Protein AF-0000000085050765 (afdb_homodimer)

Foldseek 3Di:
DVVVVVVVVVVCCVVCVPCPPVVVVVLVVLLVVLVVVVLVVLCVVVVVPVVVSVVVVVVVVVCQVVDDPVVCVVVVVVVVVSSVVSSVVSVVVVVVVPPDPPVVD/DVVVVVVVVVVCCVVCVPCPPVNVVVLVVLLVVLVVVVLVVLCVVVVVPVVVSVVVVVVVVVPQVVDDPVVCVVVVVVVVVSSVVSSVVSVVVVVVVVPDPPVVD

Secondary structure (DSSP, 8-state):
-HHHHHHHHHHHHHHS-SS-HHHHHHHHHHHHHHHHHHHHHHHHHTTT-HHHHHHHHHHHHHHHHHS-HHHHHHHHHHHHHHHHHHHHHHHHHHHGGGGGGGGG-/-HHHHHHHHHHHHHHS-SS-HHHHHHHHHHHHHHHHHHHHHHHHHTTT-HHHHHHHHHHHHHHHHHS-HHHHHHHHHHHHHHHHHHHHHHHHHHHHHHGGGGGG-

Solvent-accessible surface area (backbone atoms only — not comparable to full-atom values): 11310 Å² total; per-residue (Å²): 121,65,68,61,53,51,48,48,53,49,40,49,47,52,77,50,43,80,61,36,71,66,49,53,51,51,49,51,49,36,49,23,32,25,51,34,48,53,55,51,48,55,35,54,78,49,71,66,38,60,62,61,43,39,45,50,48,16,51,50,33,46,51,56,65,71,45,53,69,78,71,42,46,65,56,49,53,52,53,49,51,53,48,51,52,42,30,49,52,46,44,54,61,56,53,62,67,70,50,64,67,63,72,75,104,120,66,67,63,51,52,47,49,52,48,40,50,48,52,74,48,46,82,62,37,71,67,49,50,52,51,49,51,49,36,50,22,32,24,50,32,48,56,55,51,49,54,36,54,77,48,71,66,37,60,62,61,42,40,47,50,48,16,51,49,33,46,51,56,63,72,46,55,70,76,70,41,46,66,55,50,50,52,53,48,50,54,48,51,51,43,28,50,53,46,45,54,60,56,53,61,66,70,52,64,68,65,72,77,102

Radius of gyration: 22.07 Å; Cα contacts (8 Å, |Δi|>4): 98; chains: 2; bounding box: 78×61×47 Å

pLDDT: mean 81.74, std 18.53, range [35.97, 97.56]

Sequence (210 aa):
MRRHLCNALAATRQYLPGWSWSGLFHQLETAAIAFAVSIGLTLVVFGFQVDSWMHEWANFLRHYVGAAPVARAPVNLFLFAVYLTLFAVVWLSRRSKRKPDASLAMRRHLCNALAATRQYLPGWSWSGLFHQLETAAIAFAVSIGLTLVVFGFQVDSWMHEWANFLRHYVGAAPVARAPVNLFLFAVYLTLFAVVWLSRRSKRKPDASLA

Organism: Asticcacaulis excentricus (strain ATCC 15261 / DSM 4724 / KCTC 12464 / NCIMB 9791 / VKM B-1370 / CB 48) (NCBI:txid573065)

Structure (mmCIF, N/CA/C/O backbone):
data_AF-0000000085050765-model_v1
#
loop_
_entity.id
_entity.type
_entity.pdbx_description
1 polymer 'Purine-cytosine permease-like transporter'
#
loop_
_atom_site.group_PDB
_atom_site.id
_atom_site.type_symbol
_atom_site.label_atom_id
_atom_site.label_alt_id
_atom_site.label_comp_id
_atom_site.label_asym_id
_atom_site.label_entity_id
_atom_site.label_seq_id
_atom_site.pdbx_PDB_ins_code
_atom_site.Cartn_x
_atom_site.Cartn_y
_atom_site.Cartn_z
_atom_site.occupancy
_atom_site.B_iso_or_equiv
_atom_site.auth_seq_id
_atom_site.auth_comp_id
_atom_site.auth_asym_id
_atom_site.auth_atom_id
_atom_site.pdbx_PDB_model_num
ATOM 1 N N . MET A 1 1 ? -40.875 7.09 15.141 1 46.19 1 MET A N 1
ATOM 2 C CA . MET A 1 1 ? -39.719 6.246 14.844 1 46.19 1 MET A CA 1
ATOM 3 C C . MET A 1 1 ? -38.531 7.086 14.367 1 46.19 1 MET A C 1
ATOM 5 O O . MET A 1 1 ? -37.375 6.711 14.562 1 46.19 1 MET A O 1
ATOM 9 N N . ARG A 1 2 ? -38.75 8.297 14.023 1 60.12 2 ARG A N 1
ATOM 10 C CA . ARG A 1 2 ? -37.75 9.18 13.477 1 60.12 2 ARG A CA 1
ATOM 11 C C . ARG A 1 2 ? -36.906 9.812 14.586 1 60.12 2 ARG A C 1
ATOM 13 O O . ARG A 1 2 ? -35.688 9.977 14.445 1 60.12 2 ARG A O 1
ATOM 20 N N . ARG A 1 3 ? -37.5 10.07 15.734 1 65.56 3 ARG A N 1
ATOM 21 C CA . ARG A 1 3 ? -36.781 10.766 16.797 1 65.56 3 ARG A CA 1
ATOM 22 C C . ARG A 1 3 ? -35.7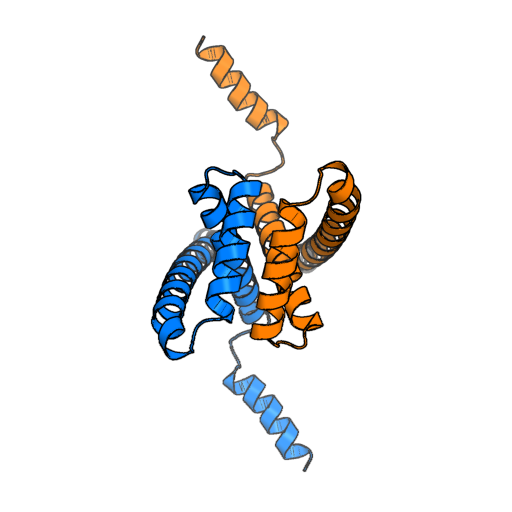19 9.859 17.422 1 65.56 3 ARG A C 1
ATOM 24 O O . ARG A 1 3 ? -34.625 10.32 17.766 1 65.56 3 ARG A O 1
ATOM 31 N N . HIS A 1 4 ? -35.938 8.617 17.5 1 61.94 4 HIS A N 1
ATOM 32 C CA . HIS A 1 4 ? -35 7.691 18.094 1 61.94 4 HIS A CA 1
ATOM 33 C C . HIS A 1 4 ? -33.781 7.484 17.172 1 61.94 4 HIS A C 1
ATOM 35 O O . HIS A 1 4 ? -32.656 7.359 17.641 1 61.94 4 HIS A O 1
ATOM 41 N N . LEU A 1 5 ? -34.031 7.621 15.906 1 58.5 5 LEU A N 1
ATOM 42 C CA . LEU A 1 5 ? -32.938 7.453 14.961 1 58.5 5 LEU A CA 1
ATOM 43 C C . LEU A 1 5 ? -32.031 8.672 14.969 1 58.5 5 LEU A C 1
ATOM 45 O O . LEU A 1 5 ? -30.812 8.539 14.906 1 58.5 5 LEU A O 1
ATOM 49 N N . CYS A 1 6 ? -32.625 9.836 15.141 1 59.34 6 CYS A N 1
ATOM 50 C CA . CYS A 1 6 ? -31.844 11.055 15.234 1 59.34 6 CYS A CA 1
ATOM 51 C C . CYS A 1 6 ? -31 11.055 16.5 1 59.34 6 CYS A C 1
ATOM 53 O O . CYS A 1 6 ? -29.828 11.469 16.469 1 59.34 6 CYS A O 1
ATOM 55 N N . ASN A 1 7 ? -31.5 10.523 17.578 1 56.91 7 ASN A N 1
ATOM 56 C CA . ASN A 1 7 ? -30.766 10.461 18.828 1 56.91 7 ASN A CA 1
ATOM 57 C C . ASN A 1 7 ? -29.609 9.453 18.75 1 56.91 7 ASN A C 1
ATOM 59 O O . ASN A 1 7 ? -28.531 9.695 19.281 1 56.91 7 ASN A O 1
ATOM 63 N N . ALA A 1 8 ? -29.906 8.398 18.047 1 55.75 8 ALA A N 1
ATOM 64 C CA . ALA A 1 8 ? -28.859 7.395 17.875 1 55.75 8 ALA A CA 1
ATOM 65 C C . ALA A 1 8 ? -27.703 7.926 17.016 1 55.75 8 ALA A C 1
ATOM 67 O O . ALA A 1 8 ? -26.531 7.688 17.312 1 55.75 8 ALA A O 1
ATOM 68 N N . LEU A 1 9 ? -28.125 8.664 15.984 1 53 9 LEU A N 1
ATOM 69 C CA . LEU A 1 9 ? -27.109 9.312 15.172 1 53 9 LEU A CA 1
ATOM 70 C C . LEU A 1 9 ? -26.391 10.406 15.961 1 53 9 LEU A C 1
ATOM 72 O O . LEU A 1 9 ? -25.172 10.562 15.859 1 53 9 LEU A O 1
ATOM 76 N N . ALA A 1 10 ? -27.172 11.078 16.703 1 54.94 10 ALA A N 1
ATOM 77 C CA . ALA A 1 10 ? -26.594 12.102 17.578 1 54.94 10 ALA A CA 1
ATOM 78 C C . ALA A 1 10 ? -25.734 11.477 18.656 1 54.94 10 ALA A C 1
ATOM 80 O O . ALA A 1 10 ? -24.656 12 19 1 54.94 10 ALA A O 1
ATOM 81 N N . ALA A 1 11 ? -26.203 10.359 19.203 1 53.81 11 ALA A N 1
ATOM 82 C CA . ALA A 1 11 ? -25.453 9.625 20.203 1 53.81 11 ALA A CA 1
ATOM 83 C C . ALA A 1 11 ? -24.172 9.031 19.625 1 53.81 11 ALA A C 1
ATOM 85 O O . ALA A 1 11 ? -23.141 8.977 20.297 1 53.81 11 ALA A O 1
ATOM 86 N N . THR A 1 12 ? -24.312 8.422 18.453 1 49.94 12 THR A N 1
ATOM 87 C CA . THR A 1 12 ? -23.094 7.969 17.781 1 49.94 12 THR A CA 1
ATOM 88 C C . THR A 1 12 ? -22.156 9.141 17.516 1 49.94 12 THR A C 1
ATOM 90 O O . THR A 1 12 ? -20.938 8.992 17.594 1 49.94 12 THR A O 1
ATOM 93 N N . ARG A 1 13 ? -22.75 10.203 17.141 1 50.22 13 ARG A N 1
ATOM 94 C CA . ARG A 1 13 ? -21.953 11.43 17.094 1 50.22 13 ARG A CA 1
ATOM 95 C C . ARG A 1 13 ? -21.406 11.781 18.484 1 50.22 13 ARG A C 1
ATOM 97 O O . ARG A 1 13 ? -20.312 12.32 18.594 1 50.22 13 ARG A O 1
ATOM 104 N N . GLN A 1 14 ? -22.266 11.484 19.484 1 48.28 14 GLN A N 1
ATOM 105 C CA . GLN A 1 14 ? -21.828 11.742 20.859 1 48.28 14 GLN A CA 1
ATOM 106 C C . GLN A 1 14 ? -20.766 10.75 21.297 1 48.28 14 GLN A C 1
ATOM 108 O O . GLN A 1 14 ? -19.844 11.102 22.031 1 48.28 14 GLN A O 1
ATOM 113 N N . TYR A 1 15 ? -21.047 9.555 21.297 1 44.94 15 TYR A N 1
ATOM 114 C CA . TYR A 1 15 ? -20.109 8.531 21.75 1 44.94 15 TYR A CA 1
ATOM 115 C C . TYR A 1 15 ? -18.891 8.484 20.828 1 44.94 15 TYR A C 1
ATOM 117 O O . TYR A 1 15 ? -17.812 8.016 21.234 1 44.94 15 TYR A O 1
ATOM 125 N N . LEU A 1 16 ? -18.984 8.555 19.594 1 44.56 16 LEU A N 1
ATOM 126 C CA . LEU A 1 16 ? -17.781 8.789 18.797 1 44.56 16 LEU A CA 1
ATOM 127 C C . LEU A 1 16 ? -17.375 10.258 18.859 1 44.56 16 LEU A C 1
ATOM 129 O O . LEU A 1 16 ? -17.391 10.961 17.844 1 44.56 16 LEU A O 1
ATOM 133 N N . PRO A 1 17 ? -17.859 10.961 19.75 1 47.12 17 PRO A N 1
ATOM 134 C CA . PRO A 1 17 ? -17.766 12.422 19.781 1 47.12 17 PRO A CA 1
ATOM 135 C C . PRO A 1 17 ? -16.438 12.938 19.234 1 47.12 17 PRO A C 1
ATOM 137 O O . PRO A 1 17 ? -16.422 13.898 18.453 1 47.12 17 PRO A O 1
ATOM 140 N N . GLY A 1 18 ? -15.289 12.719 20.016 1 47.72 18 GLY A N 1
ATOM 141 C CA . GLY A 1 18 ? -13.953 13.297 19.875 1 47.72 18 GLY A CA 1
ATOM 142 C C . GLY A 1 18 ? -13.211 12.797 18.656 1 47.72 18 GLY A C 1
ATOM 143 O O . GLY A 1 18 ? -12.094 13.227 18.391 1 47.72 18 GLY A O 1
ATOM 144 N N . TRP A 1 19 ? -13.414 11.57 18.328 1 57.09 19 TRP A N 1
ATOM 145 C CA . TRP A 1 19 ? -12.703 11.211 17.109 1 57.09 19 TRP A CA 1
ATOM 146 C C . TRP A 1 19 ? -13.188 12.047 15.922 1 57.09 19 TRP A C 1
ATOM 148 O O . TRP A 1 19 ? -14.32 11.883 15.461 1 57.09 19 TRP A O 1
ATOM 158 N N . SER A 1 20 ? -12.906 13.305 16 1 72.31 20 SER A N 1
ATOM 159 C CA . SER A 1 20 ? -13.164 14.227 14.898 1 72.31 20 SER A CA 1
ATOM 160 C C . SER A 1 20 ? -12.859 13.586 13.555 1 72.31 20 SER A C 1
ATOM 162 O O . SER A 1 20 ? -12.062 12.648 13.469 1 72.31 20 SER A O 1
ATOM 164 N N . TRP A 1 21 ? -13.859 13.57 12.648 1 79.75 21 TRP A N 1
ATOM 165 C CA . TRP A 1 21 ? -13.609 13.172 11.266 1 79.75 21 TRP A CA 1
ATOM 166 C C . TRP A 1 21 ? -12.148 13.391 10.891 1 79.75 21 TRP A C 1
ATOM 168 O O . TRP A 1 21 ? -11.547 12.555 10.211 1 79.75 21 TRP A O 1
ATOM 178 N N . SER A 1 22 ? -11.656 14.43 11.461 1 79.94 22 SER A N 1
ATOM 179 C CA . SER A 1 22 ? -10.25 14.734 11.195 1 79.94 22 SER A CA 1
ATOM 180 C C . SER A 1 22 ? -9.336 13.68 11.805 1 79.94 22 SER A C 1
ATOM 182 O O . SER A 1 22 ? -8.336 13.281 11.195 1 79.94 22 SER A O 1
ATOM 184 N N . GLY A 1 23 ? -9.719 13.211 12.977 1 83.5 23 GLY A N 1
ATOM 185 C CA . GLY A 1 23 ? -8.945 12.156 13.625 1 83.5 23 GLY A CA 1
ATOM 186 C C . GLY A 1 23 ? -9.023 10.828 12.891 1 83.5 23 GLY A C 1
ATOM 187 O O . GLY A 1 23 ? -8.008 10.148 12.727 1 83.5 23 GLY A O 1
ATOM 188 N N . LEU A 1 24 ? -10.156 10.508 12.414 1 87.12 24 LEU A N 1
ATOM 189 C CA . LEU A 1 24 ? -10.359 9.266 11.68 1 87.12 24 LEU A CA 1
ATOM 190 C C . LEU A 1 24 ? -9.57 9.273 10.375 1 87.12 24 LEU A C 1
ATOM 192 O O . LEU A 1 24 ? -8.906 8.297 10.039 1 87.12 24 LEU A O 1
ATOM 196 N N . PHE A 1 25 ? -9.625 10.367 9.656 1 86.81 25 PHE A N 1
ATOM 197 C CA . PHE A 1 25 ? -8.891 10.477 8.398 1 86.81 25 PHE A CA 1
ATOM 198 C C . PHE A 1 25 ? -7.387 10.375 8.641 1 86.81 25 PHE A C 1
ATOM 200 O O . PHE A 1 25 ? -6.668 9.742 7.863 1 86.81 25 PHE A O 1
ATOM 207 N N . HIS A 1 26 ? -7.043 10.977 9.75 1 88.31 26 HIS A N 1
ATOM 208 C CA . HIS A 1 26 ? -5.633 10.906 10.102 1 88.31 26 HIS A CA 1
ATOM 209 C C . HIS A 1 26 ? -5.191 9.469 10.352 1 88.31 26 HIS A C 1
ATOM 211 O O . HIS A 1 26 ? -4.129 9.047 9.883 1 88.31 26 HIS A O 1
ATOM 217 N N . GLN A 1 27 ? -6.023 8.734 11 1 90.75 27 GLN A N 1
ATOM 218 C CA . GLN A 1 27 ? -5.699 7.34 11.281 1 90.75 27 GLN A CA 1
ATOM 219 C C . GLN A 1 27 ? -5.719 6.504 10.008 1 90.75 27 GLN A C 1
ATOM 221 O O . GLN A 1 27 ? -4.871 5.629 9.82 1 90.75 27 GLN A O 1
ATOM 226 N N . LEU A 1 28 ? -6.602 6.758 9.141 1 93.12 28 LEU A N 1
ATOM 227 C CA . LEU A 1 28 ? -6.676 6.047 7.871 1 93.12 28 LEU A CA 1
ATOM 228 C C . LEU A 1 28 ? -5.441 6.332 7.02 1 93.12 28 LEU A C 1
ATOM 230 O O . LEU A 1 28 ? -4.895 5.426 6.391 1 93.12 28 LEU A O 1
ATOM 234 N N . GLU A 1 29 ? -5.055 7.559 7 1 93.94 29 GLU A N 1
ATOM 235 C CA . GLU A 1 29 ? -3.816 7.91 6.309 1 93.94 29 GLU A CA 1
ATOM 236 C C . GLU A 1 29 ? -2.623 7.164 6.902 1 93.94 29 GLU A C 1
ATOM 238 O O . GLU A 1 29 ? -1.786 6.637 6.164 1 93.94 29 GLU A O 1
ATOM 243 N N . THR A 1 30 ? -2.594 7.117 8.18 1 95.31 30 THR A N 1
ATOM 244 C CA . THR A 1 30 ? -1.513 6.426 8.875 1 95.31 30 THR A CA 1
ATOM 245 C C . THR A 1 30 ? -1.497 4.945 8.508 1 95.31 30 THR A C 1
ATOM 247 O O . THR A 1 30 ? -0.439 4.383 8.227 1 95.31 30 THR A O 1
ATOM 250 N N . ALA A 1 31 ? -2.668 4.41 8.523 1 96.62 31 ALA A N 1
ATOM 251 C CA . ALA A 1 31 ? -2.805 3.004 8.156 1 96.62 31 ALA A CA 1
ATOM 252 C C . ALA A 1 31 ? -2.35 2.766 6.719 1 96.62 31 ALA A C 1
ATOM 254 O O . ALA A 1 31 ? -1.671 1.776 6.43 1 96.62 31 ALA A O 1
ATOM 255 N N . ALA A 1 32 ? -2.713 3.66 5.863 1 96.88 32 ALA A N 1
ATOM 256 C CA . ALA A 1 32 ? -2.344 3.551 4.457 1 96.88 32 ALA A CA 1
ATOM 257 C C . ALA A 1 32 ? -0.831 3.648 4.277 1 96.88 32 ALA A C 1
ATOM 259 O O . ALA A 1 32 ? -0.236 2.865 3.533 1 96.88 32 ALA A O 1
ATOM 260 N N . ILE A 1 33 ? -0.284 4.531 4.898 1 96.88 33 ILE A N 1
ATOM 261 C CA . ILE A 1 33 ? 1.161 4.711 4.816 1 96.88 33 ILE A CA 1
ATOM 262 C C . ILE A 1 33 ? 1.867 3.475 5.363 1 96.88 33 ILE A C 1
ATOM 264 O O . ILE A 1 33 ? 2.803 2.961 4.746 1 96.88 33 ILE A O 1
ATOM 268 N N . ALA A 1 34 ? 1.419 3.025 6.516 1 96.75 34 ALA A N 1
ATOM 269 C CA . ALA A 1 34 ? 2.01 1.831 7.117 1 96.75 34 ALA A CA 1
ATOM 270 C C . ALA A 1 34 ? 1.908 0.637 6.172 1 96.75 34 ALA A C 1
ATOM 272 O O . ALA A 1 34 ? 2.842 -0.163 6.07 1 96.75 34 ALA A O 1
ATOM 273 N N . PHE A 1 35 ? 0.811 0.561 5.555 1 97 35 PHE A N 1
ATOM 274 C CA . PHE A 1 35 ? 0.606 -0.514 4.59 1 97 35 PHE A CA 1
ATOM 275 C C . PHE A 1 35 ? 1.603 -0.408 3.441 1 97 35 PHE A C 1
ATOM 277 O O . PHE A 1 35 ? 2.252 -1.393 3.084 1 97 35 PHE A O 1
ATOM 284 N N . ALA A 1 36 ? 1.746 0.732 2.881 1 96.25 36 ALA A N 1
ATOM 285 C CA . ALA A 1 36 ? 2.686 0.954 1.784 1 96.25 36 ALA A CA 1
ATOM 286 C C . ALA A 1 36 ? 4.117 0.665 2.223 1 96.25 36 ALA A C 1
ATOM 288 O O . ALA A 1 36 ? 4.887 0.048 1.482 1 96.25 36 ALA A O 1
ATOM 289 N N . VAL A 1 37 ? 4.43 1.108 3.416 1 95.31 37 VAL A N 1
ATOM 290 C CA . VAL A 1 37 ? 5.762 0.872 3.965 1 95.31 37 VAL A CA 1
ATOM 291 C C . VAL A 1 37 ? 5.996 -0.629 4.129 1 95.31 37 VAL A C 1
ATOM 293 O O . VAL A 1 37 ? 7.086 -1.129 3.846 1 95.31 37 VAL A O 1
ATOM 296 N N . SER A 1 38 ? 5.012 -1.275 4.613 1 95.56 38 SER A N 1
ATOM 297 C CA . SER A 1 38 ? 5.141 -2.719 4.781 1 95.56 38 SER A CA 1
ATOM 298 C C . SER A 1 38 ? 5.457 -3.404 3.457 1 95.56 38 SER A C 1
ATOM 300 O O . SER A 1 38 ? 6.348 -4.254 3.387 1 95.56 38 SER A O 1
ATOM 302 N N . ILE A 1 39 ? 4.738 -3.039 2.424 1 94.81 39 ILE A N 1
ATOM 303 C CA . ILE A 1 39 ? 4.973 -3.596 1.098 1 94.81 39 ILE A CA 1
ATOM 304 C C . ILE A 1 39 ? 6.359 -3.188 0.605 1 94.81 39 ILE A C 1
ATOM 306 O O . ILE A 1 39 ? 7.109 -4.016 0.082 1 94.81 39 ILE A O 1
ATOM 310 N N . GLY A 1 40 ? 6.73 -1.936 0.761 1 94.31 40 GLY A N 1
ATOM 311 C CA . GLY A 1 40 ? 8.047 -1.445 0.38 1 94.31 40 GLY A CA 1
ATOM 312 C C . GLY A 1 40 ? 9.18 -2.178 1.072 1 94.31 40 GLY A C 1
ATOM 313 O O . GLY A 1 40 ? 10.211 -2.461 0.457 1 94.31 40 GLY A O 1
ATOM 314 N N . LEU A 1 41 ? 8.961 -2.484 2.295 1 93.75 41 LEU A N 1
ATOM 315 C CA . LEU A 1 41 ? 9.977 -3.197 3.062 1 93.75 41 LEU A CA 1
ATOM 316 C C . LEU A 1 41 ? 10.227 -4.582 2.475 1 93.75 41 LEU A C 1
ATOM 318 O O . LEU A 1 41 ? 11.367 -5.062 2.469 1 93.75 41 LEU A O 1
ATOM 322 N N . THR A 1 42 ? 9.18 -5.207 2.016 1 94 42 THR A N 1
ATOM 323 C CA . THR A 1 42 ? 9.383 -6.512 1.393 1 94 42 THR A CA 1
ATOM 324 C C . THR A 1 42 ? 10.234 -6.379 0.129 1 94 42 THR A C 1
ATOM 326 O O . THR A 1 42 ? 11.039 -7.258 -0.178 1 94 42 THR A O 1
ATOM 329 N N . LEU A 1 43 ? 10.062 -5.293 -0.56 1 94.19 43 LEU A N 1
ATOM 330 C CA . LEU A 1 43 ? 10.867 -5.055 -1.753 1 94.19 43 LEU A CA 1
ATOM 331 C C . LEU A 1 43 ? 12.336 -4.852 -1.387 1 94.19 43 LEU A C 1
ATOM 333 O O . LEU A 1 43 ? 13.227 -5.328 -2.096 1 94.19 43 LEU A O 1
ATOM 337 N N . VAL A 1 44 ? 12.586 -4.23 -0.307 1 92.06 44 VAL A N 1
ATOM 338 C CA . VAL A 1 44 ? 13.945 -3.998 0.172 1 92.06 44 VAL A CA 1
ATOM 339 C C . VAL A 1 44 ? 14.602 -5.328 0.521 1 92.06 44 VAL A C 1
ATOM 341 O O . VAL A 1 44 ? 15.773 -5.551 0.204 1 92.06 44 VAL A O 1
ATOM 344 N N . VAL A 1 45 ? 13.875 -6.16 1.201 1 91.81 45 VAL A N 1
ATOM 345 C CA . VAL A 1 45 ? 14.383 -7.473 1.586 1 91.81 45 VAL A CA 1
ATOM 346 C C . VAL A 1 45 ? 14.836 -8.234 0.344 1 91.81 45 VAL A C 1
ATOM 348 O O . VAL A 1 45 ? 15.805 -9 0.398 1 91.81 45 VAL A O 1
ATOM 351 N N . PHE A 1 46 ? 14.25 -7.945 -0.835 1 93.62 46 PHE A N 1
ATOM 352 C CA . PHE A 1 46 ? 14.602 -8.625 -2.078 1 93.62 46 PHE A CA 1
ATOM 353 C C . PHE A 1 46 ? 15.609 -7.812 -2.877 1 93.62 46 PHE A C 1
ATOM 355 O O . PHE A 1 46 ? 15.852 -8.094 -4.051 1 93.62 46 PHE A O 1
ATOM 362 N N . GLY A 1 47 ? 16.141 -6.824 -2.312 1 93.19 47 GLY A N 1
ATOM 363 C CA . GLY A 1 47 ? 17.172 -6.027 -2.955 1 93.19 47 GLY A CA 1
ATOM 364 C C . GLY A 1 47 ? 16.656 -5.227 -4.137 1 93.19 47 GLY A C 1
ATOM 365 O O . GLY A 1 47 ? 17.359 -5.059 -5.133 1 93.19 47 GLY A O 1
ATOM 366 N N . PHE A 1 48 ? 15.359 -4.918 -4.129 1 90.94 48 PHE A N 1
ATOM 367 C CA . PHE A 1 48 ? 14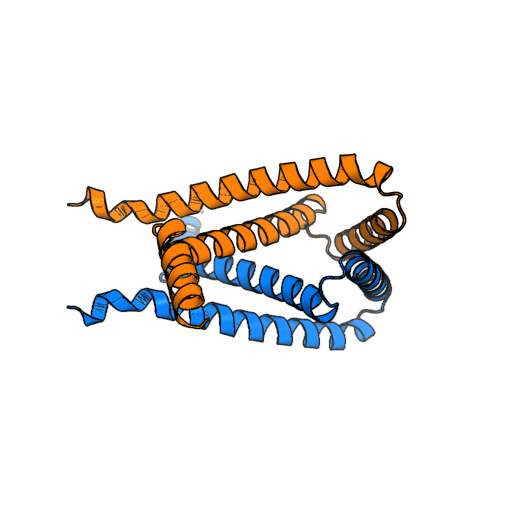.711 -4.113 -5.16 1 90.94 48 PHE A CA 1
ATOM 368 C C . PHE A 1 48 ? 14.641 -4.875 -6.48 1 90.94 48 PHE A C 1
ATOM 370 O O . PHE A 1 48 ? 14.523 -4.27 -7.547 1 90.94 48 PHE A O 1
ATOM 377 N N . GLN A 1 49 ? 14.805 -6.168 -6.383 1 92.94 49 GLN A N 1
ATOM 378 C CA . GLN A 1 49 ? 14.562 -7.016 -7.547 1 92.94 49 GLN A CA 1
ATOM 379 C C . GLN A 1 49 ? 13.07 -7.273 -7.738 1 92.94 49 GLN A C 1
ATOM 381 O O . GLN A 1 49 ? 12.523 -8.227 -7.184 1 92.94 49 GLN A O 1
ATOM 386 N N . VAL A 1 50 ? 12.477 -6.516 -8.57 1 90.19 50 VAL A N 1
ATOM 387 C CA . VAL A 1 50 ? 11.023 -6.441 -8.711 1 90.19 50 VAL A CA 1
ATOM 388 C C . VAL A 1 50 ? 10.492 -7.773 -9.234 1 90.19 50 VAL A C 1
ATOM 390 O O . VAL A 1 50 ? 9.477 -8.273 -8.75 1 90.19 50 VAL A O 1
ATOM 393 N N . ASP A 1 51 ? 11.172 -8.398 -10.219 1 89.38 51 ASP A N 1
ATOM 394 C CA . ASP A 1 51 ? 10.711 -9.656 -10.797 1 89.38 51 ASP A CA 1
ATOM 395 C C . ASP A 1 51 ? 10.711 -10.773 -9.75 1 89.38 51 ASP A C 1
ATOM 397 O O . ASP A 1 51 ? 9.727 -11.508 -9.625 1 89.38 51 ASP A O 1
ATOM 401 N N . SER A 1 52 ? 11.836 -10.812 -9.078 1 92.62 52 SER A N 1
ATOM 402 C CA . SER A 1 52 ? 11.914 -11.805 -8.008 1 92.62 52 SER A CA 1
ATOM 403 C C . SER A 1 52 ? 10.875 -11.539 -6.93 1 92.62 52 SER A C 1
ATOM 405 O O . SER A 1 52 ? 10.25 -12.469 -6.422 1 92.62 52 SER A O 1
ATOM 407 N N . TRP A 1 53 ? 10.695 -10.312 -6.559 1 94 53 TRP A N 1
ATOM 408 C CA . TRP A 1 53 ? 9.719 -9.891 -5.555 1 94 53 TRP A CA 1
ATOM 409 C C . TRP A 1 53 ? 8.305 -10.289 -5.969 1 94 53 TRP A C 1
ATOM 411 O O . TRP A 1 53 ? 7.57 -10.891 -5.184 1 94 53 TRP A O 1
ATOM 421 N N . MET A 1 54 ? 7.922 -10.023 -7.191 1 92.75 54 MET A N 1
ATOM 422 C CA . MET A 1 54 ? 6.602 -10.375 -7.707 1 92.75 54 MET A CA 1
ATOM 423 C C . MET A 1 54 ? 6.41 -11.883 -7.738 1 92.75 54 MET A C 1
ATOM 425 O O . MET A 1 54 ? 5.336 -12.391 -7.41 1 92.75 54 MET A O 1
ATOM 429 N N . HIS A 1 55 ? 7.465 -12.539 -8.102 1 93.06 55 HIS A N 1
ATOM 430 C CA . HIS A 1 55 ? 7.414 -14 -8.156 1 93.06 55 HIS A CA 1
ATOM 431 C C . HIS A 1 55 ? 7.152 -14.594 -6.777 1 93.06 55 HIS A C 1
ATOM 433 O O . HIS A 1 55 ? 6.297 -15.469 -6.629 1 93.06 55 HIS A O 1
ATOM 439 N N . GLU A 1 56 ? 7.84 -14.141 -5.887 1 94.38 56 GLU A N 1
ATOM 440 C CA . GLU A 1 56 ? 7.695 -14.656 -4.531 1 94.38 56 GLU A CA 1
ATOM 441 C C . GLU A 1 56 ? 6.332 -14.297 -3.945 1 94.38 56 GLU A C 1
ATOM 443 O O . GLU A 1 56 ? 5.73 -15.094 -3.219 1 94.38 56 GLU A O 1
ATOM 448 N N . TRP A 1 57 ? 5.91 -13.125 -4.23 1 94.25 57 TRP A N 1
ATOM 449 C CA . TRP A 1 57 ? 4.582 -12.734 -3.766 1 94.25 57 TRP A CA 1
ATOM 450 C C . TRP A 1 57 ? 3.508 -13.602 -4.41 1 94.25 57 TRP A C 1
ATOM 452 O O . TRP A 1 57 ? 2.545 -14 -3.752 1 94.25 57 TRP A O 1
ATOM 462 N N . ALA A 1 58 ? 3.615 -13.836 -5.668 1 93.44 58 ALA A N 1
ATOM 463 C CA . ALA A 1 58 ? 2.672 -14.711 -6.355 1 93.44 58 ALA A CA 1
ATOM 464 C C . ALA A 1 58 ? 2.631 -16.094 -5.711 1 93.44 58 ALA A C 1
ATOM 466 O O . ALA A 1 58 ? 1.552 -16.641 -5.465 1 93.44 58 ALA A O 1
ATOM 467 N N . ASN A 1 59 ? 3.771 -16.609 -5.48 1 93.88 59 ASN A N 1
ATOM 468 C CA . ASN A 1 59 ? 3.869 -17.922 -4.832 1 93.88 59 ASN A CA 1
ATOM 469 C C . ASN A 1 59 ? 3.258 -17.891 -3.434 1 93.88 59 ASN A C 1
ATOM 471 O O . ASN A 1 59 ? 2.51 -18.797 -3.064 1 93.88 59 ASN A O 1
ATOM 475 N N . PHE A 1 60 ? 3.625 -16.906 -2.639 1 94.25 60 PHE A N 1
ATOM 476 C CA . PHE A 1 60 ? 3.096 -16.766 -1.287 1 94.25 60 PHE A CA 1
ATOM 477 C C . PHE A 1 60 ? 1.571 -16.719 -1.306 1 94.25 60 PHE A C 1
ATOM 479 O O . PHE A 1 60 ? 0.918 -17.453 -0.557 1 94.25 60 PHE A O 1
ATOM 486 N N . LEU A 1 61 ? 1.002 -15.891 -2.182 1 93.81 61 LEU A N 1
ATOM 487 C CA . LEU A 1 61 ? -0.445 -15.711 -2.229 1 93.81 61 LEU A CA 1
ATOM 488 C C . LEU A 1 61 ? -1.137 -17 -2.656 1 93.81 61 LEU A C 1
ATOM 490 O O . LEU A 1 61 ? -2.18 -17.359 -2.105 1 93.81 61 LEU A O 1
ATOM 494 N N . ARG A 1 62 ? -0.542 -17.641 -3.566 1 91.12 62 ARG A N 1
ATOM 495 C CA . ARG A 1 62 ? -1.106 -18.906 -4.023 1 91.12 62 ARG A CA 1
ATOM 496 C C . ARG A 1 62 ? -1.121 -19.938 -2.902 1 91.12 62 ARG A C 1
ATOM 498 O O . ARG A 1 62 ? -2.133 -20.609 -2.68 1 91.12 62 ARG A O 1
ATOM 505 N N . HIS A 1 63 ? -0.018 -20.031 -2.23 1 92.56 63 HIS A N 1
ATOM 506 C CA . HIS A 1 63 ? 0.063 -20.969 -1.115 1 92.56 63 HIS A CA 1
ATOM 507 C C . HIS A 1 63 ? -0.87 -20.547 0.019 1 92.56 63 HIS A C 1
ATOM 509 O O . HIS A 1 63 ? -1.524 -21.391 0.629 1 92.56 63 HIS A O 1
ATOM 515 N N . TYR A 1 64 ? -0.947 -19.312 0.263 1 93.12 64 TYR A N 1
ATOM 516 C CA . TYR A 1 64 ? -1.763 -18.781 1.353 1 93.12 64 TYR A CA 1
ATOM 517 C C . TYR A 1 64 ? -3.24 -19.078 1.113 1 93.12 64 TYR A C 1
ATOM 519 O O . TYR A 1 64 ? -3.945 -19.531 2.018 1 93.12 64 TYR A O 1
ATOM 527 N N . VAL A 1 65 ? -3.707 -18.781 -0.082 1 91.38 65 VAL A N 1
ATOM 528 C CA . VAL A 1 65 ? -5.113 -18.969 -0.414 1 91.38 65 VAL A CA 1
ATOM 529 C C . VAL A 1 65 ? -5.445 -20.469 -0.418 1 91.38 65 VAL A C 1
ATOM 531 O O . VAL A 1 65 ? -6.559 -20.859 -0.065 1 91.38 65 VAL A O 1
ATOM 534 N N . GLY A 1 66 ? -4.535 -21.297 -0.77 1 91.81 66 GLY A N 1
ATOM 535 C CA . GLY A 1 66 ? -4.738 -22.734 -0.825 1 91.81 66 GLY A CA 1
ATOM 536 C C . GLY A 1 66 ? -4.645 -23.406 0.534 1 91.81 66 GLY A C 1
ATOM 537 O O . GLY A 1 66 ? -5.062 -24.562 0.696 1 91.81 66 GLY A O 1
ATOM 538 N N . ALA A 1 67 ? -4.176 -22.75 1.531 1 92.56 67 ALA A N 1
ATOM 539 C CA . ALA A 1 67 ? -3.941 -23.312 2.854 1 92.56 67 ALA A CA 1
ATOM 540 C C . ALA A 1 67 ? -5.227 -23.344 3.678 1 92.56 67 ALA A C 1
ATOM 542 O O . ALA A 1 67 ? -6.098 -22.484 3.502 1 92.56 67 ALA A O 1
ATOM 543 N N . ALA A 1 68 ? -5.301 -24.328 4.578 1 93.19 68 ALA A N 1
ATOM 544 C CA . ALA A 1 68 ? -6.422 -24.406 5.508 1 93.19 68 ALA A CA 1
ATOM 545 C C . ALA A 1 68 ? -6.406 -23.234 6.488 1 93.19 68 ALA A C 1
ATOM 547 O O . ALA A 1 68 ? -5.34 -22.688 6.793 1 93.19 68 ALA A O 1
ATOM 548 N N . PRO A 1 69 ? -7.523 -22.891 7.016 1 89.5 69 PRO A N 1
ATOM 549 C CA . PRO A 1 69 ? -7.582 -21.766 7.953 1 89.5 69 PRO A CA 1
ATOM 550 C C . PRO A 1 69 ? -6.672 -21.969 9.164 1 89.5 69 PRO A C 1
ATOM 552 O O . PRO A 1 69 ? -6.066 -21 9.648 1 89.5 69 PRO A O 1
ATOM 555 N N . VAL A 1 70 ? -6.617 -23.109 9.594 1 92.75 70 VAL A N 1
ATOM 556 C CA . VAL A 1 70 ? -5.812 -23.391 10.773 1 92.75 70 VAL A CA 1
ATOM 557 C C . VAL A 1 70 ? -4.336 -23.156 10.469 1 92.75 70 VAL A C 1
ATOM 559 O O . VAL A 1 70 ? -3.594 -22.656 11.32 1 92.75 70 VAL A O 1
ATOM 562 N N . ALA A 1 71 ? -3.941 -23.484 9.289 1 93.75 71 ALA A N 1
ATOM 563 C CA . ALA A 1 71 ? -2.553 -23.297 8.875 1 93.75 71 ALA A CA 1
ATOM 564 C C . ALA A 1 71 ? -2.242 -21.828 8.641 1 93.75 71 ALA A C 1
ATOM 566 O O . ALA A 1 71 ? -1.092 -21.391 8.766 1 93.75 71 ALA A O 1
ATOM 567 N N . ARG A 1 72 ? -3.27 -20.984 8.406 1 92.88 72 ARG A N 1
ATOM 568 C CA . ARG A 1 72 ? -3.092 -19.562 8.102 1 92.88 72 ARG A CA 1
ATOM 569 C C . ARG A 1 72 ? -2.979 -18.734 9.383 1 92.88 72 ARG A C 1
ATOM 571 O O . ARG A 1 72 ? -2.453 -17.625 9.367 1 92.88 72 ARG A O 1
ATOM 578 N N . ALA A 1 73 ? -3.449 -19.266 10.414 1 93.44 73 ALA A N 1
ATOM 579 C CA . ALA A 1 73 ? -3.604 -18.5 11.648 1 93.44 73 ALA A CA 1
ATOM 580 C C . ALA A 1 73 ? -2.264 -17.938 12.125 1 93.44 73 ALA A C 1
ATOM 582 O O . ALA A 1 73 ? -2.133 -16.734 12.367 1 93.44 73 ALA A O 1
ATOM 583 N N . PRO A 1 74 ? -1.223 -18.859 12.242 1 93.75 74 PRO A N 1
ATOM 584 C CA . PRO A 1 74 ? 0.066 -18.312 12.68 1 93.75 74 PRO A CA 1
ATOM 585 C C . PRO A 1 74 ? 0.629 -17.281 11.711 1 93.75 74 PRO A C 1
ATOM 587 O O . PRO A 1 74 ? 1.269 -16.312 12.133 1 93.75 74 PRO A O 1
ATOM 590 N N . VAL A 1 75 ? 0.469 -17.453 10.438 1 93.25 75 VAL A N 1
ATOM 591 C CA . VAL A 1 75 ? 0.939 -16.516 9.438 1 93.25 75 VAL A CA 1
ATOM 592 C C . VAL A 1 75 ? 0.198 -15.188 9.586 1 93.25 75 VAL A C 1
ATOM 594 O O . VAL A 1 75 ? 0.812 -14.117 9.547 1 93.25 75 VAL A O 1
ATOM 597 N N . ASN A 1 76 ? -1.075 -15.273 9.758 1 94.12 76 ASN A N 1
ATOM 598 C CA . ASN A 1 76 ? -1.882 -14.078 9.969 1 94.12 76 ASN A CA 1
ATOM 599 C C . ASN A 1 76 ? -1.434 -13.305 11.203 1 94.12 76 ASN A C 1
ATOM 601 O O . ASN A 1 76 ? -1.339 -12.07 11.172 1 94.12 76 ASN A O 1
ATOM 605 N N . LEU A 1 77 ? -1.222 -14.008 12.227 1 94.94 77 LEU A N 1
ATOM 606 C CA . LEU A 1 77 ? -0.784 -13.375 13.469 1 94.94 77 LEU A CA 1
ATOM 607 C C . LEU A 1 77 ? 0.554 -12.672 13.281 1 94.94 77 LEU A C 1
ATOM 609 O O . LEU A 1 77 ? 0.745 -11.555 13.766 1 94.94 77 LEU A O 1
ATOM 613 N N . PHE A 1 78 ? 1.414 -13.344 12.648 1 95.38 78 PHE A N 1
ATOM 614 C CA . PHE A 1 78 ? 2.725 -12.758 12.375 1 95.38 78 PHE A CA 1
ATOM 615 C C . PHE A 1 78 ? 2.594 -11.5 11.531 1 95.38 78 PHE A C 1
ATOM 617 O O . PHE A 1 78 ? 3.176 -10.461 11.852 1 95.38 78 PHE A O 1
ATOM 624 N N . LEU A 1 79 ? 1.8 -11.555 10.414 1 94.44 79 LEU A N 1
ATOM 625 C CA . LEU A 1 79 ? 1.6 -10.414 9.523 1 94.44 79 LEU A CA 1
ATOM 626 C C . LEU A 1 79 ? 0.939 -9.258 10.258 1 94.44 79 LEU A C 1
ATOM 628 O O . LEU A 1 79 ? 1.312 -8.102 10.062 1 94.44 79 LEU A O 1
ATOM 632 N N . PHE A 1 80 ? 0.035 -9.609 11.109 1 95.81 80 PHE A N 1
ATOM 633 C CA . PHE A 1 80 ? -0.665 -8.594 11.883 1 95.81 80 PHE A CA 1
ATOM 634 C C . PHE A 1 80 ? 0.285 -7.914 12.859 1 95.81 80 PHE A C 1
ATOM 636 O O . PHE A 1 80 ? 0.258 -6.688 13.008 1 95.81 80 PHE A O 1
ATOM 643 N N . ALA A 1 81 ? 1.07 -8.672 13.484 1 96.31 81 ALA A N 1
ATOM 644 C CA . ALA A 1 81 ? 2.031 -8.117 14.438 1 96.31 81 ALA A CA 1
ATOM 645 C C . ALA A 1 81 ? 3.012 -7.176 13.742 1 96.31 81 ALA A C 1
ATOM 647 O O . ALA A 1 81 ? 3.287 -6.082 14.242 1 96.31 81 ALA A O 1
ATOM 648 N N . VAL A 1 82 ? 3.539 -7.613 12.641 1 95.5 82 VAL A N 1
ATOM 649 C CA . VAL A 1 82 ? 4.469 -6.797 11.875 1 95.5 82 VAL A CA 1
ATOM 650 C C . VAL A 1 82 ? 3.785 -5.5 11.445 1 95.5 82 VAL A C 1
ATOM 652 O O . VAL A 1 82 ? 4.352 -4.414 11.602 1 95.5 82 VAL A O 1
ATOM 655 N N . TYR A 1 83 ? 2.576 -5.598 10.969 1 96.69 83 TYR A N 1
ATOM 656 C CA . TYR A 1 83 ? 1.843 -4.426 10.508 1 96.69 83 TYR A CA 1
ATOM 657 C C . TYR A 1 83 ? 1.571 -3.463 11.656 1 96.69 83 TYR A C 1
ATOM 659 O O . TYR A 1 83 ? 1.726 -2.25 11.508 1 96.69 83 TYR A O 1
ATOM 667 N N . LEU A 1 84 ? 1.146 -3.986 12.773 1 97.19 84 LEU A N 1
ATOM 668 C CA . LEU A 1 84 ? 0.853 -3.148 13.93 1 97.19 84 LEU A CA 1
ATOM 669 C C . LEU A 1 84 ? 2.104 -2.41 14.398 1 97.19 84 LEU A C 1
ATOM 671 O O . LEU A 1 84 ? 2.029 -1.25 14.805 1 97.19 84 LEU A O 1
ATOM 675 N N . THR A 1 85 ? 3.18 -3.131 14.383 1 97.56 85 THR A N 1
ATOM 676 C CA . THR A 1 85 ? 4.441 -2.5 14.75 1 97.56 85 THR A CA 1
ATOM 677 C C . THR A 1 85 ? 4.766 -1.343 13.812 1 97.56 85 THR A C 1
ATOM 679 O O . THR A 1 85 ? 5.102 -0.245 14.258 1 97.56 85 THR A O 1
ATOM 682 N N . LEU A 1 86 ? 4.637 -1.575 12.523 1 96.88 86 LEU A N 1
ATOM 683 C CA . LEU A 1 86 ? 4.895 -0.531 11.539 1 96.88 86 LEU A CA 1
ATOM 684 C C . LEU A 1 86 ? 3.893 0.611 11.68 1 96.88 86 LEU A C 1
ATOM 686 O O . LEU A 1 86 ? 4.258 1.782 11.547 1 96.88 86 LEU A O 1
ATOM 690 N N . PHE A 1 87 ? 2.689 0.244 11.938 1 96.88 87 PHE A N 1
ATOM 691 C CA . PHE A 1 87 ? 1.664 1.25 12.188 1 96.88 87 PHE A CA 1
ATOM 692 C C . PHE A 1 87 ? 2.064 2.15 13.352 1 96.88 87 PHE A C 1
ATOM 694 O O . PHE A 1 87 ? 1.967 3.375 13.258 1 96.88 87 PHE A O 1
ATOM 701 N N . ALA A 1 88 ? 2.482 1.536 14.375 1 96.12 88 ALA A N 1
ATOM 702 C CA . ALA A 1 88 ? 2.896 2.285 15.562 1 96.12 88 ALA A CA 1
ATOM 703 C C . ALA A 1 88 ? 4.055 3.227 15.234 1 96.12 88 ALA A C 1
ATOM 705 O O . ALA A 1 88 ? 4.062 4.379 15.672 1 96.12 88 ALA A O 1
ATOM 706 N N . VAL A 1 89 ? 4.973 2.766 14.492 1 95.38 89 VAL A N 1
ATOM 707 C CA . VAL A 1 89 ? 6.133 3.568 14.125 1 95.38 89 VAL A CA 1
ATOM 708 C C . VAL A 1 89 ? 5.691 4.77 13.289 1 95.38 89 VAL A C 1
ATOM 710 O O . VAL A 1 89 ? 6.102 5.902 13.555 1 95.38 89 VAL A O 1
ATOM 713 N N . VAL A 1 90 ? 4.852 4.539 12.258 1 94.38 90 VAL A N 1
ATOM 714 C CA . VAL A 1 90 ? 4.355 5.609 11.398 1 94.38 90 VAL A CA 1
ATOM 715 C C . VAL A 1 90 ? 3.516 6.582 12.219 1 94.38 90 VAL A C 1
ATOM 717 O O . VAL A 1 90 ? 3.643 7.801 12.062 1 94.38 90 VAL A O 1
ATOM 720 N N . TRP A 1 91 ? 2.686 6.027 13.078 1 93.81 91 TRP A N 1
ATOM 721 C CA . TRP A 1 91 ? 1.827 6.848 13.922 1 93.81 91 TRP A CA 1
ATOM 722 C C . TRP A 1 91 ? 2.658 7.766 14.812 1 93.81 91 TRP A C 1
ATOM 724 O O . TRP A 1 91 ? 2.377 8.961 14.914 1 93.81 91 TRP A O 1
ATOM 734 N N . LEU A 1 92 ? 3.693 7.281 15.445 1 91.75 92 LEU A N 1
ATOM 735 C CA . LEU A 1 92 ? 4.57 8.062 16.312 1 91.75 92 LEU A CA 1
ATOM 736 C C . LEU A 1 92 ? 5.309 9.133 15.516 1 91.75 92 LEU A C 1
ATOM 738 O O . LEU A 1 92 ? 5.48 10.258 15.992 1 91.75 92 LEU A O 1
ATOM 742 N N . SER A 1 93 ? 5.758 8.828 14.344 1 89.31 93 SER A N 1
ATOM 743 C CA . SER A 1 93 ? 6.492 9.766 13.492 1 89.31 93 SER A CA 1
ATOM 744 C C . SER A 1 93 ? 5.605 10.922 13.055 1 89.31 93 SER A C 1
ATOM 746 O O . SER A 1 93 ? 6.09 12.039 12.852 1 89.31 93 SER A O 1
ATOM 748 N N . ARG A 1 94 ? 4.387 10.672 12.836 1 86.62 94 ARG A N 1
ATOM 749 C CA . ARG A 1 94 ? 3.459 11.695 12.367 1 86.62 94 ARG A CA 1
ATOM 750 C C . ARG A 1 94 ? 2.93 12.531 13.523 1 86.62 94 ARG A C 1
ATOM 752 O O . ARG A 1 94 ? 2.459 13.656 13.328 1 86.62 94 ARG A O 1
ATOM 759 N N . ARG A 1 95 ? 2.791 11.977 14.641 1 81.5 95 ARG A N 1
ATOM 760 C CA . ARG A 1 95 ? 2.371 12.727 15.82 1 81.5 95 ARG A CA 1
ATOM 761 C C . ARG A 1 95 ? 3.371 13.828 16.156 1 81.5 95 ARG A C 1
ATOM 763 O O . ARG A 1 95 ? 2.98 14.938 16.531 1 81.5 95 ARG A O 1
ATOM 770 N N . SER A 1 96 ? 4.566 13.578 16.125 1 69.12 96 SER A N 1
ATOM 771 C CA . SER A 1 96 ? 5.625 14.523 16.469 1 69.12 96 SER A CA 1
ATOM 772 C C . SER A 1 96 ? 5.613 15.734 15.531 1 69.12 96 SER A C 1
ATOM 774 O O . SER A 1 96 ? 6.016 16.828 15.922 1 69.12 96 SER A O 1
ATOM 776 N N . LYS A 1 97 ? 5.215 15.609 14.469 1 59.72 97 LYS A N 1
ATOM 777 C CA . LYS A 1 97 ? 5.164 16.734 13.531 1 59.72 97 LYS A CA 1
ATOM 778 C C . LYS A 1 97 ? 4.051 17.703 13.898 1 59.72 97 LYS A C 1
ATOM 780 O O . LYS A 1 97 ? 4.121 18.891 13.57 1 59.72 97 LYS A O 1
ATOM 785 N N . ARG A 1 98 ? 3.141 17.375 14.641 1 56.94 98 ARG A N 1
ATOM 786 C CA . ARG A 1 98 ? 2.031 18.234 15.039 1 56.94 98 ARG A CA 1
ATOM 787 C C . ARG A 1 98 ? 2.457 19.203 16.141 1 56.94 98 ARG A C 1
ATOM 789 O O . ARG A 1 98 ? 1.898 20.297 16.281 1 56.94 98 ARG A O 1
ATOM 796 N N . LYS A 1 99 ? 3.506 18.875 16.859 1 54.38 99 LYS A N 1
ATOM 797 C CA . LYS A 1 99 ? 3.766 19.688 18.047 1 54.38 99 LYS A CA 1
ATOM 798 C C . LYS A 1 99 ? 4.637 20.891 17.719 1 54.38 99 LYS A C 1
ATOM 800 O O . LYS A 1 99 ? 4.945 21.703 18.594 1 54.38 99 LYS A O 1
ATOM 805 N N . PRO A 1 100 ? 5.188 21.141 16.656 1 49.25 100 PRO A N 1
ATOM 806 C CA . PRO A 1 100 ? 6.145 22.219 16.938 1 49.25 100 PRO A CA 1
ATOM 807 C C . PRO A 1 100 ? 5.48 23.453 17.516 1 49.25 100 PRO A C 1
ATOM 809 O O . PRO A 1 100 ? 6.168 24.359 18.031 1 49.25 100 PRO A O 1
ATOM 812 N N . ASP A 1 101 ? 4.336 23.797 16.953 1 45.12 101 ASP A N 1
ATOM 813 C CA . ASP A 1 101 ? 4.016 25.219 17.109 1 45.12 101 ASP A CA 1
ATOM 814 C C . ASP A 1 101 ? 3.652 25.547 18.547 1 45.12 101 ASP A C 1
ATOM 816 O O . ASP A 1 101 ? 3.545 26.719 18.922 1 45.12 101 ASP A O 1
ATOM 820 N N . ALA A 1 102 ? 3.357 24.578 19.297 1 48.47 102 ALA A N 1
ATOM 821 C CA . ALA A 1 102 ? 2.859 25.078 20.578 1 48.47 102 ALA A CA 1
ATOM 822 C C . ALA A 1 102 ? 4.004 25.578 21.453 1 48.47 102 ALA A C 1
ATOM 824 O O . ALA A 1 102 ? 3.773 26.188 22.5 1 48.47 102 ALA A O 1
ATOM 825 N N . SER A 1 103 ? 5.164 25 21.25 1 44.31 103 SER A N 1
ATOM 826 C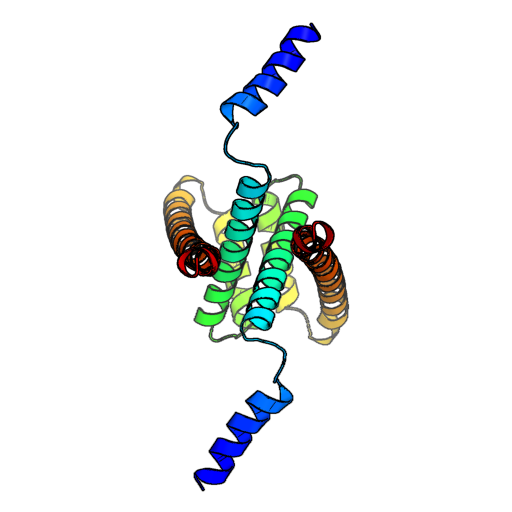 CA . SER A 1 103 ? 6.152 25.469 22.219 1 44.31 103 SER A CA 1
ATOM 827 C C . SER A 1 103 ? 6.547 26.922 21.953 1 44.31 103 SER A C 1
ATOM 829 O O . SER A 1 103 ? 7.379 27.484 22.672 1 44.31 103 SER A O 1
ATOM 831 N N . LEU A 1 104 ? 6.289 27.344 20.734 1 42.22 104 LEU A N 1
ATOM 832 C CA . LEU A 1 104 ? 6.734 28.719 20.562 1 42.22 104 LEU A CA 1
ATOM 833 C C . LEU A 1 104 ? 5.738 29.703 21.156 1 42.22 104 LEU A C 1
ATOM 835 O O . LEU A 1 104 ? 5.891 30.906 21.016 1 42.22 104 LEU A O 1
ATOM 839 N N . ALA A 1 105 ? 4.633 29.234 21.672 1 35.97 105 ALA A N 1
ATOM 840 C CA . ALA A 1 105 ? 3.902 30.281 22.391 1 35.97 105 ALA A CA 1
ATOM 841 C C . ALA A 1 105 ? 4.398 30.406 23.828 1 35.97 105 ALA A C 1
ATOM 843 O O . ALA A 1 105 ? 4.801 29.406 24.438 1 35.97 105 ALA A O 1
ATOM 844 N N . MET B 1 1 ? 39.844 17.734 -2.676 1 48.22 1 MET B N 1
ATOM 845 C CA . MET B 1 1 ? 38.719 16.922 -3.168 1 48.22 1 MET B CA 1
ATOM 846 C C . MET B 1 1 ? 37.5 17.062 -2.258 1 48.22 1 MET B C 1
ATOM 848 O O . MET B 1 1 ? 36.375 16.984 -2.723 1 48.22 1 MET B O 1
ATOM 852 N N . ARG B 1 2 ? 37.719 17.562 -1.096 1 61.34 2 ARG B N 1
ATOM 853 C CA . ARG B 1 2 ? 36.656 17.672 -0.098 1 61.34 2 ARG B CA 1
ATOM 854 C C . ARG B 1 2 ? 35.812 18.922 -0.338 1 61.34 2 ARG B C 1
ATOM 856 O O . ARG B 1 2 ? 34.594 18.891 -0.178 1 61.34 2 ARG B O 1
ATOM 863 N N . ARG B 1 3 ? 36.406 19.984 -0.87 1 66.38 3 ARG B N 1
ATOM 864 C CA . ARG B 1 3 ? 35.656 21.219 -1.03 1 66.38 3 ARG B CA 1
ATOM 865 C C . ARG B 1 3 ? 34.656 21.109 -2.172 1 66.38 3 ARG B C 1
ATOM 867 O O . ARG B 1 3 ? 33.531 21.641 -2.08 1 66.38 3 ARG B O 1
ATOM 874 N N . HIS B 1 4 ? 34.938 20.375 -3.178 1 63.06 4 HIS B N 1
ATOM 875 C CA . HIS B 1 4 ? 34.031 20.234 -4.312 1 63.06 4 HIS B CA 1
ATOM 876 C C . HIS B 1 4 ? 32.812 19.375 -3.947 1 63.06 4 HIS B C 1
ATOM 878 O O . HIS B 1 4 ? 31.688 19.641 -4.395 1 63.06 4 HIS B O 1
ATOM 884 N N . LEU B 1 5 ? 33.031 18.484 -3.039 1 60.12 5 LEU B N 1
ATOM 885 C CA . LEU B 1 5 ? 31.922 17.625 -2.615 1 60.12 5 LEU B CA 1
ATOM 886 C C . LEU B 1 5 ? 30.953 18.391 -1.714 1 60.12 5 LEU B C 1
ATOM 888 O O . LEU B 1 5 ? 29.734 18.234 -1.834 1 60.12 5 LEU B O 1
ATOM 892 N N . CYS B 1 6 ? 31.5 19.25 -0.9 1 59.66 6 CYS B N 1
ATOM 893 C CA . CYS B 1 6 ? 30.656 20.078 -0.05 1 59.66 6 CYS B CA 1
ATOM 894 C C . CYS B 1 6 ? 29.828 21.062 -0.885 1 59.66 6 CYS B C 1
ATOM 896 O O . CYS B 1 6 ? 28.656 21.281 -0.597 1 59.66 6 CYS B O 1
ATOM 898 N N . ASN B 1 7 ? 30.375 21.562 -1.959 1 57.81 7 ASN B N 1
ATOM 899 C CA . ASN B 1 7 ? 29.656 22.484 -2.836 1 57.81 7 ASN B CA 1
ATOM 900 C C . ASN B 1 7 ? 28.562 21.781 -3.617 1 57.81 7 ASN B C 1
ATOM 902 O O . ASN B 1 7 ? 27.484 22.328 -3.811 1 57.81 7 ASN B O 1
ATOM 906 N N . ALA B 1 8 ? 28.859 20.547 -3.984 1 56.62 8 ALA B N 1
ATOM 907 C CA . ALA B 1 8 ? 27.859 19.766 -4.703 1 56.62 8 ALA B CA 1
ATOM 908 C C . ALA B 1 8 ? 26.688 19.422 -3.799 1 56.62 8 ALA B C 1
ATOM 910 O O . ALA B 1 8 ? 25.531 19.484 -4.227 1 56.62 8 ALA B O 1
ATOM 911 N N . LEU B 1 9 ? 27.031 19.109 -2.551 1 54.22 9 LEU B N 1
ATOM 912 C CA . LEU B 1 9 ? 25.969 18.859 -1.581 1 54.22 9 LEU B CA 1
ATOM 913 C C . LEU B 1 9 ? 25.219 20.156 -1.261 1 54.22 9 LEU B C 1
ATOM 915 O O . LEU B 1 9 ? 23.984 20.141 -1.125 1 54.22 9 LEU B O 1
ATOM 919 N N . ALA B 1 10 ? 25.953 21.172 -1.175 1 55.97 10 ALA B N 1
ATOM 920 C CA . ALA B 1 10 ? 25.359 22.484 -0.956 1 55.97 10 ALA B CA 1
ATOM 921 C C . ALA B 1 10 ? 24.531 22.922 -2.164 1 55.97 10 ALA B C 1
ATOM 923 O O . ALA B 1 10 ? 23.453 23.5 -2.01 1 55.97 10 ALA B O 1
ATOM 924 N N . ALA B 1 11 ? 25.062 22.641 -3.357 1 54.91 11 ALA B N 1
ATOM 925 C CA . ALA B 1 11 ? 24.359 22.938 -4.602 1 54.91 11 ALA B CA 1
ATOM 926 C C . ALA B 1 11 ? 23.109 22.078 -4.738 1 54.91 11 ALA B C 1
ATOM 928 O O . ALA B 1 11 ? 22.078 22.547 -5.25 1 54.91 11 ALA B O 1
ATOM 929 N N . THR B 1 12 ? 23.25 20.781 -4.453 1 50.97 12 THR B N 1
ATOM 930 C CA . THR B 1 12 ? 22.047 19.953 -4.434 1 50.97 12 THR B CA 1
ATOM 931 C C . THR B 1 12 ? 21.047 20.484 -3.408 1 50.97 12 THR B C 1
ATOM 933 O O . THR B 1 12 ? 19.828 20.406 -3.623 1 50.97 12 THR B O 1
ATOM 936 N N . ARG B 1 13 ? 21.594 20.891 -2.316 1 51.16 13 ARG B N 1
ATOM 937 C CA . ARG B 1 13 ? 20.734 21.609 -1.382 1 51.16 13 ARG B CA 1
ATOM 938 C C . ARG B 1 13 ? 20.172 22.875 -2.02 1 51.16 13 ARG B C 1
ATOM 940 O O . ARG B 1 13 ? 19.031 23.266 -1.731 1 51.16 13 ARG B O 1
ATOM 947 N N . GLN B 1 14 ? 21.062 23.484 -2.85 1 49.22 14 GLN B N 1
ATOM 948 C CA . GLN B 1 14 ? 20.625 24.703 -3.543 1 49.22 14 GLN B CA 1
ATOM 949 C C . GLN B 1 14 ? 19.609 24.359 -4.641 1 49.22 14 GLN B C 1
ATOM 951 O O . GLN B 1 14 ? 18.672 25.125 -4.887 1 49.22 14 GLN B O 1
ATOM 956 N N . TYR B 1 15 ? 19.953 23.578 -5.512 1 45.41 15 TYR B N 1
ATOM 957 C CA . TYR B 1 15 ? 19.062 23.234 -6.621 1 45.41 15 TYR B CA 1
ATOM 958 C C . TYR B 1 15 ? 17.812 22.516 -6.121 1 45.41 15 TYR B C 1
ATOM 960 O O . TYR B 1 15 ? 16.781 22.516 -6.797 1 45.41 15 TYR B O 1
ATOM 968 N N . LEU B 1 16 ? 17.859 21.641 -5.215 1 45.47 16 LEU B N 1
ATOM 969 C CA . LEU B 1 16 ? 16.609 21.203 -4.613 1 45.47 16 LEU B CA 1
ATOM 970 C C . LEU B 1 16 ? 16.125 22.219 -3.58 1 45.47 16 LEU B C 1
ATOM 972 O O . LEU B 1 16 ? 16.031 21.906 -2.391 1 45.47 16 LEU B O 1
ATOM 976 N N . PRO B 1 17 ? 16.594 23.328 -3.609 1 47.84 17 PRO B N 1
ATOM 977 C CA . PRO B 1 17 ? 16.391 24.328 -2.551 1 47.84 17 PRO B CA 1
ATOM 978 C C . PRO B 1 17 ? 15 24.266 -1.931 1 47.84 17 PRO B C 1
ATOM 980 O O . PRO B 1 17 ? 14.859 24.375 -0.711 1 47.84 17 PRO B O 1
ATOM 983 N N . GLY B 1 18 ? 13.93 24.547 -2.75 1 49.19 18 GLY B N 1
ATOM 984 C CA . GLY B 1 18 ? 12.547 24.766 -2.35 1 49.19 18 GLY B CA 1
ATOM 985 C C . GLY B 1 18 ? 11.844 23.484 -1.907 1 49.19 18 GLY B C 1
ATOM 986 O O . GLY B 1 18 ? 10.719 23.531 -1.418 1 49.19 18 GLY B O 1
ATOM 987 N N . TRP B 1 19 ? 12.172 22.406 -2.547 1 58.69 19 TRP B N 1
ATOM 988 C CA . TRP B 1 19 ? 11.484 21.234 -2.027 1 58.69 19 TRP B CA 1
ATOM 989 C C . TRP B 1 19 ? 11.953 20.906 -0.612 1 58.69 19 TRP B C 1
ATOM 991 O O . TRP B 1 19 ? 13.109 20.531 -0.406 1 58.69 19 TRP B O 1
ATOM 1001 N N . SER B 1 20 ? 11.555 21.734 0.29 1 74.12 20 SER B N 1
ATOM 1002 C CA . SER B 1 20 ? 11.805 21.5 1.709 1 74.12 20 SER B CA 1
ATOM 1003 C C . SER B 1 20 ? 11.594 20.031 2.068 1 74.12 20 SER B C 1
ATOM 1005 O O . SER B 1 20 ? 10.859 19.312 1.381 1 74.12 20 SER B O 1
ATOM 1007 N N . TRP B 1 21 ? 12.594 19.391 2.676 1 80.44 21 TRP B N 1
ATOM 1008 C CA . TRP B 1 21 ? 12.43 18.047 3.236 1 80.44 21 TRP B CA 1
ATOM 1009 C C . TRP B 1 21 ? 10.969 17.797 3.609 1 80.44 21 TRP B C 1
ATOM 1011 O O . TRP B 1 21 ? 10.445 16.703 3.383 1 80.44 21 TRP B O 1
ATOM 1021 N N . SER B 1 22 ? 10.375 18.844 4.059 1 80.62 22 SER B N 1
ATOM 1022 C CA . SER B 1 22 ? 8.969 18.734 4.422 1 80.62 22 SER B CA 1
ATOM 1023 C C . SER B 1 22 ? 8.094 18.469 3.197 1 80.62 22 SER B C 1
ATOM 1025 O O . SER B 1 22 ? 7.152 17.688 3.26 1 80.62 22 SER B O 1
ATOM 1027 N N . GLY B 1 23 ? 8.461 19.094 2.102 1 83.88 23 GLY B N 1
ATOM 1028 C CA . GLY B 1 23 ? 7.73 18.875 0.861 1 83.88 23 GLY B CA 1
ATOM 1029 C C . GLY B 1 23 ? 7.922 17.469 0.305 1 83.88 23 GLY B C 1
ATOM 1030 O O . GLY B 1 23 ? 6.961 16.844 -0.145 1 83.88 23 GLY B O 1
ATOM 1031 N N . LEU B 1 24 ? 9.102 17 0.395 1 87.5 24 LEU B N 1
ATOM 1032 C CA . LEU B 1 24 ? 9.414 15.656 -0.089 1 87.5 24 LEU B CA 1
ATOM 1033 C C . LEU B 1 24 ? 8.672 14.602 0.723 1 87.5 24 LEU B C 1
ATOM 1035 O O . LEU B 1 24 ? 8.078 13.68 0.157 1 87.5 24 LEU B O 1
ATOM 1039 N N . PHE B 1 25 ? 8.68 14.734 2.027 1 87.19 25 PHE B N 1
ATOM 1040 C CA . PHE B 1 25 ? 7.988 13.781 2.889 1 87.19 25 PHE B CA 1
ATOM 1041 C C . PHE B 1 25 ? 6.488 13.797 2.617 1 87.19 25 PHE B C 1
ATOM 1043 O O . PHE B 1 25 ? 5.844 12.75 2.605 1 87.19 25 PHE B O 1
ATOM 1050 N N . HIS B 1 26 ? 6.055 15.008 2.365 1 88.56 26 HIS B N 1
ATOM 1051 C CA . HIS B 1 26 ? 4.637 15.141 2.051 1 88.56 26 HIS B CA 1
ATOM 1052 C C . HIS B 1 26 ? 4.281 14.383 0.773 1 88.56 26 HIS B C 1
ATOM 1054 O O . HIS B 1 26 ? 3.266 13.688 0.719 1 88.56 26 HIS B O 1
ATOM 1060 N N . GLN B 1 27 ? 5.145 14.484 -0.175 1 91.06 27 GLN B N 1
ATOM 1061 C CA . GLN B 1 27 ? 4.898 13.797 -1.439 1 91.06 27 GLN B CA 1
ATOM 1062 C C . GLN B 1 27 ? 5.02 12.281 -1.276 1 91.06 27 GLN B C 1
ATOM 1064 O O . GLN B 1 27 ? 4.238 11.531 -1.86 1 91.06 27 GLN B O 1
ATOM 1069 N N . LEU B 1 28 ? 5.914 11.836 -0.501 1 93.38 28 LEU B N 1
ATOM 1070 C CA . LEU B 1 28 ? 6.078 10.414 -0.238 1 93.38 28 LEU B CA 1
ATOM 1071 C C . LEU B 1 28 ? 4.859 9.852 0.486 1 93.38 28 LEU B C 1
ATOM 1073 O O . LEU B 1 28 ? 4.387 8.758 0.163 1 93.38 28 LEU B O 1
ATOM 1077 N N . GLU B 1 29 ? 4.387 10.586 1.43 1 94.06 29 GLU B N 1
ATOM 1078 C CA . GLU B 1 29 ? 3.152 10.195 2.104 1 94.06 29 GLU B CA 1
ATOM 1079 C C . GLU B 1 29 ? 1.99 10.102 1.117 1 94.06 29 GLU B C 1
ATOM 1081 O O . GLU B 1 29 ? 1.215 9.141 1.151 1 94.06 29 GLU B O 1
ATOM 1086 N N . THR B 1 30 ? 1.924 11.07 0.267 1 95.38 30 THR B N 1
ATOM 1087 C CA . THR B 1 30 ? 0.87 11.094 -0.74 1 95.38 30 THR B CA 1
ATOM 1088 C C . THR B 1 30 ? 0.959 9.875 -1.649 1 95.38 30 THR B C 1
ATOM 1090 O O . THR B 1 30 ? -0.052 9.227 -1.93 1 95.38 30 THR B O 1
ATOM 1093 N N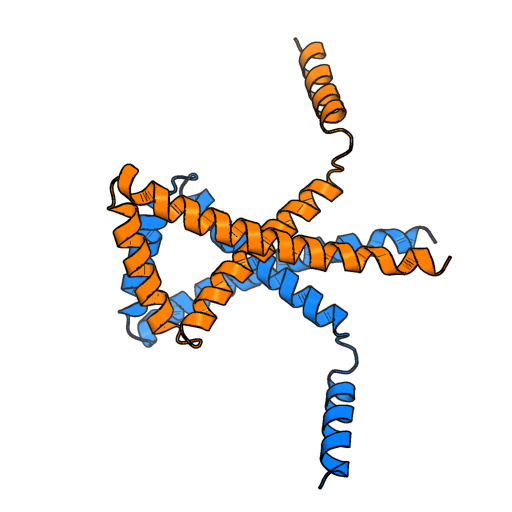 . ALA B 1 31 ? 2.164 9.609 -2.037 1 96.81 31 ALA B N 1
ATOM 1094 C CA . ALA B 1 31 ? 2.4 8.438 -2.887 1 96.81 31 ALA B CA 1
ATOM 1095 C C . ALA B 1 31 ? 2.006 7.152 -2.172 1 96.81 31 ALA B C 1
ATOM 1097 O O . ALA B 1 31 ? 1.4 6.262 -2.773 1 96.81 31 ALA B O 1
ATOM 1098 N N . ALA B 1 32 ? 2.342 7.074 -0.926 1 97 32 ALA B N 1
ATOM 1099 C CA . ALA B 1 32 ? 2.027 5.891 -0.127 1 97 32 ALA B CA 1
ATOM 1100 C C . ALA B 1 32 ? 0.519 5.715 0.021 1 97 32 ALA B C 1
ATOM 1102 O O . ALA B 1 32 ? 0 4.605 -0.122 1 97 32 ALA B O 1
ATOM 1103 N N . ILE B 1 33 ? -0.108 6.727 0.292 1 96.94 33 ILE B N 1
ATOM 1104 C CA . ILE B 1 33 ? -1.559 6.68 0.44 1 96.94 33 ILE B CA 1
ATOM 1105 C C . ILE B 1 33 ? -2.199 6.273 -0.884 1 96.94 33 ILE B C 1
ATOM 1107 O O . ILE B 1 33 ? -3.08 5.41 -0.915 1 96.94 33 ILE B O 1
ATOM 1111 N N . ALA B 1 34 ? -1.754 6.902 -1.952 1 96.81 34 ALA B N 1
ATOM 1112 C CA . ALA B 1 34 ? -2.285 6.57 -3.271 1 96.81 34 ALA B CA 1
ATOM 1113 C C . ALA B 1 34 ? -2.078 5.09 -3.586 1 96.81 34 ALA B C 1
ATOM 1115 O O . ALA B 1 34 ? -2.955 4.445 -4.164 1 96.81 34 ALA B O 1
ATOM 1116 N N . PHE B 1 35 ? -0.964 4.641 -3.229 1 97.06 35 PHE B N 1
ATOM 1117 C CA . PHE B 1 35 ? -0.656 3.23 -3.438 1 97.06 35 PHE B CA 1
ATOM 1118 C C . PHE B 1 35 ? -1.615 2.344 -2.652 1 97.06 35 PHE B C 1
ATOM 1120 O O . PHE B 1 35 ? -2.188 1.399 -3.201 1 97.06 35 PHE B O 1
ATOM 1127 N N . ALA B 1 36 ? -1.802 2.633 -1.416 1 96.31 36 ALA B N 1
ATOM 1128 C CA . ALA B 1 36 ? -2.715 1.865 -0.573 1 96.31 36 ALA B CA 1
ATOM 1129 C C . ALA B 1 36 ? -4.141 1.926 -1.112 1 96.31 36 ALA B C 1
ATOM 1131 O O . ALA B 1 36 ? -4.844 0.913 -1.141 1 96.31 36 ALA B O 1
ATOM 1132 N N . VAL B 1 37 ? -4.527 3.109 -1.535 1 95.44 37 VAL B N 1
ATOM 1133 C CA . VAL B 1 37 ? -5.859 3.295 -2.102 1 95.44 37 VAL B CA 1
ATOM 1134 C C . VAL B 1 37 ? -6 2.459 -3.371 1 95.44 37 VAL B C 1
ATOM 1136 O O . VAL B 1 37 ? -7.051 1.854 -3.609 1 95.44 37 VAL B O 1
ATOM 1139 N N . SER B 1 38 ? -4.996 2.48 -4.148 1 95.69 38 SER B N 1
ATOM 1140 C CA . SER B 1 38 ? -5.039 1.692 -5.375 1 95.69 38 SER B CA 1
ATOM 1141 C C . SER B 1 38 ? -5.27 0.215 -5.074 1 95.69 38 SER B C 1
ATOM 1143 O O . SER B 1 38 ? -6.105 -0.43 -5.711 1 95.69 38 SER B O 1
ATOM 1145 N N . ILE B 1 39 ? -4.543 -0.303 -4.121 1 94.75 39 ILE B N 1
ATOM 1146 C CA . ILE B 1 39 ? -4.703 -1.697 -3.723 1 94.75 39 ILE B CA 1
ATOM 1147 C C . ILE B 1 39 ? -6.09 -1.907 -3.121 1 94.75 39 ILE B C 1
ATOM 1149 O O . ILE B 1 39 ? -6.773 -2.881 -3.445 1 94.75 39 ILE B O 1
ATOM 1153 N N . GLY B 1 40 ? -6.527 -1.013 -2.256 1 94.31 40 GLY B N 1
ATOM 1154 C CA . GLY B 1 40 ? -7.852 -1.079 -1.66 1 94.31 40 GLY B CA 1
ATOM 1155 C C . GLY B 1 40 ? -8.969 -1.079 -2.688 1 94.31 40 GLY B C 1
ATOM 1156 O O . GLY B 1 40 ? -9.961 -1.791 -2.531 1 94.31 40 GLY B O 1
ATOM 1157 N N . LEU B 1 41 ? -8.789 -0.316 -3.695 1 93.88 41 LEU B N 1
ATOM 1158 C CA . LEU B 1 41 ? -9.789 -0.243 -4.754 1 93.88 41 LEU B CA 1
ATOM 1159 C C . LEU B 1 41 ? -9.945 -1.591 -5.449 1 93.88 41 LEU B C 1
ATOM 1161 O O . LEU B 1 41 ? -11.055 -1.963 -5.848 1 93.88 41 LEU B O 1
ATOM 1165 N N . THR B 1 42 ? -8.844 -2.279 -5.613 1 94.06 42 THR B N 1
ATOM 1166 C CA . THR B 1 42 ? -8.961 -3.604 -6.219 1 94.06 42 THR B CA 1
ATOM 1167 C C . THR B 1 42 ? -9.773 -4.535 -5.328 1 94.06 42 THR B C 1
ATOM 1169 O O . THR B 1 42 ? -10.516 -5.383 -5.824 1 94.06 42 THR B O 1
ATOM 1172 N N . LEU B 1 43 ? -9.656 -4.363 -4.043 1 94.12 43 LEU B N 1
ATOM 1173 C CA . LEU B 1 43 ? -10.445 -5.164 -3.117 1 94.12 43 LEU B CA 1
ATOM 1174 C C . LEU B 1 43 ? -11.93 -4.836 -3.24 1 94.12 43 LEU B C 1
ATOM 1176 O O . LEU B 1 43 ? -12.773 -5.734 -3.18 1 94.12 43 LEU B O 1
ATOM 1180 N N . VAL B 1 44 ? -12.227 -3.629 -3.475 1 92 44 VAL B N 1
ATOM 1181 C CA . VAL B 1 44 ? -13.602 -3.189 -3.645 1 92 44 VAL B CA 1
ATOM 1182 C C . VAL B 1 44 ? -14.195 -3.809 -4.91 1 92 44 VAL B C 1
ATOM 1184 O O . VAL B 1 44 ? -15.344 -4.262 -4.91 1 92 44 VAL B O 1
ATOM 1187 N N . VAL B 1 45 ? -13.438 -3.773 -5.961 1 92.06 45 VAL B N 1
ATOM 1188 C CA . VAL B 1 45 ? -13.875 -4.348 -7.23 1 92.06 45 VAL B CA 1
ATOM 1189 C C . VAL B 1 45 ? -14.258 -5.812 -7.031 1 92.06 45 VAL B C 1
ATOM 1191 O O . VAL B 1 45 ? -15.188 -6.312 -7.672 1 92.06 45 VAL B O 1
ATOM 1194 N N . PHE B 1 46 ? -13.656 -6.504 -6.039 1 93.81 46 PHE B N 1
ATOM 1195 C CA . PHE B 1 46 ? -13.93 -7.91 -5.777 1 93.81 46 PHE B CA 1
ATOM 1196 C C . PHE B 1 46 ? -14.961 -8.062 -4.672 1 93.81 46 PHE B C 1
ATOM 1198 O O . PHE B 1 46 ? -15.156 -9.164 -4.141 1 93.81 46 PHE B O 1
ATOM 1205 N N . GLY B 1 47 ? -15.57 -7.02 -4.273 1 93.25 47 GLY B N 1
ATOM 1206 C CA . GLY B 1 47 ? -16.641 -7.059 -3.283 1 93.25 47 GLY B CA 1
ATOM 1207 C C . GLY B 1 47 ? -16.141 -7.438 -1.896 1 93.25 47 GLY B C 1
ATOM 1208 O O . GLY B 1 47 ? -16.844 -8.141 -1.158 1 93.25 47 GLY B O 1
ATOM 1209 N N . PHE B 1 48 ? -14.875 -7.172 -1.621 1 90.94 48 PHE B N 1
ATOM 1210 C CA . PHE B 1 48 ? -14.258 -7.422 -0.325 1 90.94 48 PHE B CA 1
ATOM 1211 C C . PHE B 1 48 ? -14.125 -8.922 -0.073 1 90.94 48 PHE B C 1
ATOM 1213 O O . PHE B 1 48 ? -14.023 -9.352 1.076 1 90.94 48 PHE B O 1
ATOM 1220 N N . GLN B 1 49 ? -14.227 -9.672 -1.157 1 92.81 49 GLN B N 1
ATOM 1221 C CA . GLN B 1 49 ? -13.906 -11.094 -1.065 1 92.81 49 GLN B CA 1
ATOM 1222 C C . GLN B 1 49 ? -12.398 -11.32 -1.096 1 92.81 49 GLN B C 1
ATOM 1224 O O . GLN B 1 49 ? -11.812 -11.477 -2.168 1 92.81 49 GLN B O 1
ATOM 1229 N N . VAL B 1 50 ? -11.82 -11.438 0.067 1 90.19 50 VAL B N 1
ATOM 1230 C CA . VAL B 1 50 ? -10.375 -11.414 0.257 1 90.19 50 VAL B CA 1
ATOM 1231 C C . VAL B 1 50 ? -9.742 -12.633 -0.416 1 90.19 50 VAL B C 1
ATOM 1233 O O . VAL B 1 50 ? -8.703 -12.523 -1.068 1 90.19 50 VAL B O 1
ATOM 1236 N N . ASP B 1 51 ? -10.375 -13.828 -0.301 1 89.19 51 ASP B N 1
ATOM 1237 C CA . ASP B 1 51 ? -9.82 -15.039 -0.891 1 89.19 51 ASP B CA 1
ATOM 1238 C C . ASP B 1 51 ? -9.773 -14.938 -2.414 1 89.19 51 A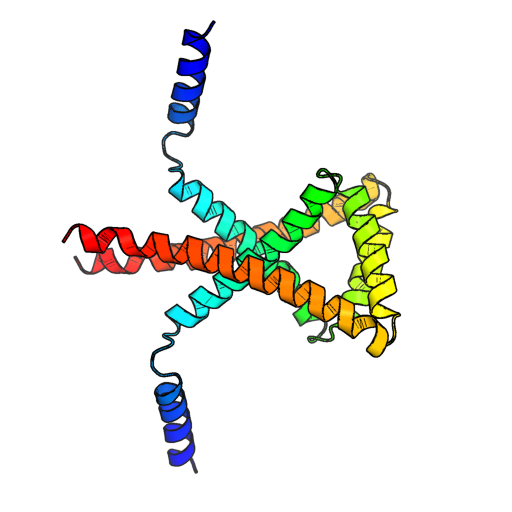SP B C 1
ATOM 1240 O O . ASP B 1 51 ? -8.758 -15.25 -3.033 1 89.19 51 ASP B O 1
ATOM 1244 N N . SER B 1 52 ? -10.906 -14.508 -2.92 1 92.56 52 SER B N 1
ATOM 1245 C CA . SER B 1 52 ? -10.953 -14.312 -4.367 1 92.56 52 SER B CA 1
ATOM 1246 C C . SER B 1 52 ? -9.953 -13.25 -4.816 1 92.56 52 SER B C 1
ATOM 1248 O O . SER B 1 52 ? -9.289 -13.406 -5.84 1 92.56 52 SER B O 1
ATOM 1250 N N . TRP B 1 53 ? -9.859 -12.18 -4.094 1 94.06 53 TRP B N 1
ATOM 1251 C CA . TRP B 1 53 ? -8.938 -11.086 -4.371 1 94.06 53 TRP B CA 1
ATOM 1252 C C . TRP B 1 53 ? -7.496 -11.578 -4.375 1 94.06 53 TRP B C 1
ATOM 1254 O O . TRP B 1 53 ? -6.746 -11.312 -5.32 1 94.06 53 TRP B O 1
ATOM 1264 N N . MET B 1 54 ? -7.098 -12.336 -3.375 1 92.75 54 MET B N 1
ATOM 1265 C CA . MET B 1 54 ? -5.746 -12.875 -3.273 1 92.75 54 MET B CA 1
ATOM 1266 C C . MET B 1 54 ? -5.461 -13.844 -4.414 1 92.75 54 MET B C 1
ATOM 1268 O O . MET B 1 54 ? -4.363 -13.852 -4.973 1 92.75 54 MET B O 1
ATOM 1272 N N . HIS B 1 55 ? -6.453 -14.609 -4.734 1 93.12 55 HIS B N 1
ATOM 1273 C CA . HIS B 1 55 ? -6.316 -15.57 -5.82 1 93.12 55 HIS B CA 1
ATOM 1274 C C . HIS B 1 55 ? -6.051 -14.867 -7.148 1 93.12 55 HIS B C 1
ATOM 1276 O O . HIS B 1 55 ? -5.152 -15.258 -7.895 1 93.12 55 HIS B O 1
ATOM 1282 N N . GLU B 1 56 ? -6.781 -13.922 -7.395 1 94.44 56 GLU B N 1
ATOM 1283 C CA . GLU B 1 56 ? -6.637 -13.188 -8.648 1 94.44 56 GLU B CA 1
ATOM 1284 C C . GLU B 1 56 ? -5.312 -12.438 -8.703 1 94.44 56 GLU B C 1
ATOM 1286 O O . GLU B 1 56 ? -4.684 -12.344 -9.758 1 94.44 56 GLU B O 1
ATOM 1291 N N . TRP B 1 57 ? -4.949 -11.898 -7.598 1 94.25 57 TRP B N 1
ATOM 1292 C CA . TRP B 1 57 ? -3.656 -11.227 -7.551 1 94.25 57 TRP B CA 1
ATOM 1293 C C . TRP B 1 57 ? -2.518 -12.211 -7.789 1 94.25 57 TRP B C 1
ATOM 1295 O O . TRP B 1 57 ? -1.556 -11.906 -8.492 1 94.25 57 TRP B O 1
ATOM 1305 N N . ALA B 1 58 ? -2.578 -13.328 -7.168 1 93.38 58 ALA B N 1
ATOM 1306 C CA . ALA B 1 58 ? -1.569 -14.367 -7.379 1 93.38 58 ALA B CA 1
ATOM 1307 C C . ALA B 1 58 ? -1.465 -14.734 -8.859 1 93.38 58 ALA B C 1
ATOM 1309 O O . ALA B 1 58 ? -0.363 -14.828 -9.398 1 93.38 58 ALA B O 1
ATOM 1310 N N . ASN B 1 59 ? -2.582 -14.945 -9.438 1 93.88 59 ASN B N 1
ATOM 1311 C CA . ASN B 1 59 ? -2.621 -15.273 -10.859 1 93.88 59 ASN B CA 1
ATOM 1312 C C . ASN B 1 59 ? -2.045 -14.141 -11.711 1 93.88 59 ASN B C 1
ATOM 1314 O O . ASN B 1 59 ? -1.253 -14.391 -12.625 1 93.88 59 ASN B O 1
ATOM 1318 N N . PHE B 1 60 ? -2.496 -12.93 -11.461 1 94.31 60 PHE B N 1
ATOM 1319 C CA . PHE B 1 60 ? -2.008 -11.766 -12.195 1 94.31 60 PHE B CA 1
ATOM 1320 C C . PHE B 1 60 ? -0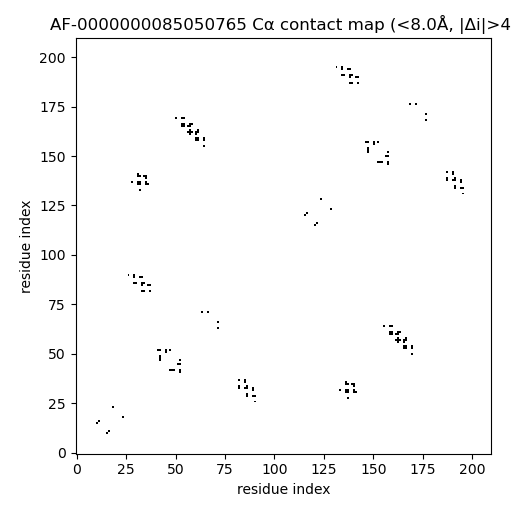.489 -11.672 -12.109 1 94.31 60 PHE B C 1
ATOM 1322 O O . PHE B 1 60 ? 0.186 -11.523 -13.125 1 94.31 60 PHE B O 1
ATOM 1329 N N . LEU B 1 61 ? 0.054 -11.789 -10.883 1 93.81 61 LEU B N 1
ATOM 1330 C CA . LEU B 1 61 ? 1.489 -11.633 -10.68 1 93.81 61 LEU B CA 1
ATOM 1331 C C . LEU B 1 61 ? 2.262 -12.742 -11.383 1 93.81 61 LEU B C 1
ATOM 1333 O O . LEU B 1 61 ? 3.311 -12.492 -11.984 1 93.81 61 LEU B O 1
ATOM 1337 N N . ARG B 1 62 ? 1.72 -13.883 -11.312 1 91.12 62 ARG B N 1
ATOM 1338 C CA . ARG B 1 62 ? 2.363 -15.016 -11.984 1 91.12 62 ARG B CA 1
ATOM 1339 C C . ARG B 1 62 ? 2.408 -14.805 -13.492 1 91.12 62 ARG B C 1
ATOM 1341 O O . ARG B 1 62 ? 3.449 -15 -14.125 1 91.12 62 ARG B O 1
ATOM 1348 N N . HIS B 1 63 ? 1.292 -14.398 -14.023 1 92.56 63 HIS B N 1
ATOM 1349 C CA . HIS B 1 63 ? 1.233 -14.141 -15.453 1 92.56 63 HIS B CA 1
ATOM 1350 C C . HIS B 1 63 ? 2.111 -12.953 -15.836 1 92.56 63 HIS B C 1
ATOM 1352 O O . HIS B 1 63 ? 2.795 -12.984 -16.859 1 92.56 63 HIS B O 1
ATOM 1358 N N . TYR B 1 64 ? 2.123 -11.977 -15.047 1 93.19 64 TYR B N 1
ATOM 1359 C CA . TYR B 1 64 ? 2.881 -10.766 -15.32 1 93.19 64 TYR B CA 1
ATOM 1360 C C . TYR B 1 64 ? 4.379 -11.047 -15.344 1 93.19 64 TYR B C 1
ATOM 1362 O O . TYR B 1 64 ? 5.086 -10.602 -16.25 1 93.19 64 TYR B O 1
ATOM 1370 N N . VAL B 1 65 ? 4.863 -11.758 -14.344 1 91.56 65 VAL B N 1
ATOM 1371 C CA . VAL B 1 65 ? 6.285 -12.062 -14.242 1 91.56 65 VAL B CA 1
ATOM 1372 C C . VAL B 1 65 ? 6.695 -13 -15.383 1 91.56 65 VAL B C 1
ATOM 1374 O O . VAL B 1 65 ? 7.816 -12.914 -15.891 1 91.56 65 VAL B O 1
ATOM 1377 N N . GLY B 1 66 ? 5.84 -13.852 -15.812 1 92 66 GLY B N 1
ATOM 1378 C CA . GLY B 1 66 ? 6.125 -14.797 -16.875 1 92 66 GLY B CA 1
ATOM 1379 C C . GLY B 1 66 ? 6.035 -14.18 -18.266 1 92 66 GLY B C 1
ATOM 1380 O O . GLY B 1 66 ? 6.516 -14.758 -19.234 1 92 66 GLY B O 1
ATOM 1381 N N . ALA B 1 67 ? 5.488 -13.016 -18.391 1 92.88 67 ALA B N 1
ATOM 1382 C CA . ALA B 1 67 ? 5.254 -12.375 -19.688 1 92.88 67 ALA B CA 1
ATOM 1383 C C . ALA B 1 67 ? 6.52 -11.68 -20.188 1 92.88 67 ALA B C 1
ATOM 1385 O O . ALA B 1 67 ? 7.34 -11.219 -19.391 1 92.88 67 ALA B O 1
ATOM 1386 N N . ALA B 1 68 ? 6.621 -11.617 -21.531 1 93.5 68 ALA B N 1
ATOM 1387 C CA . ALA B 1 68 ? 7.723 -10.891 -22.141 1 93.5 68 ALA B CA 1
ATOM 1388 C C . ALA B 1 68 ? 7.617 -9.391 -21.875 1 93.5 68 ALA B C 1
ATOM 1390 O O . ALA B 1 68 ? 6.516 -8.867 -21.672 1 93.5 68 ALA B O 1
ATOM 1391 N N . PRO B 1 69 ? 8.711 -8.703 -21.906 1 89.69 69 PRO B N 1
ATOM 1392 C CA . PRO B 1 69 ? 8.68 -7.262 -21.641 1 89.69 69 PRO B CA 1
ATOM 1393 C C . PRO B 1 69 ? 7.758 -6.5 -22.578 1 89.69 69 PRO B C 1
ATOM 1395 O O . PRO B 1 69 ? 7.09 -5.547 -22.172 1 89.69 69 PRO B O 1
ATOM 1398 N N . VAL B 1 70 ? 7.75 -6.906 -23.75 1 93.06 70 VAL B N 1
ATOM 1399 C CA . VAL B 1 70 ? 6.934 -6.227 -24.75 1 93.06 70 VAL B CA 1
ATOM 1400 C C . VAL B 1 70 ? 5.457 -6.387 -24.391 1 93.06 70 VAL B C 1
ATOM 1402 O O . VAL B 1 70 ? 4.664 -5.457 -24.578 1 93.06 70 VAL B O 1
ATOM 1405 N N . ALA B 1 71 ? 5.117 -7.516 -23.922 1 94.06 71 ALA B N 1
ATOM 1406 C CA . ALA B 1 71 ? 3.73 -7.797 -23.547 1 94.06 71 ALA B CA 1
ATOM 1407 C C . ALA B 1 71 ? 3.342 -7.059 -22.281 1 94.06 71 ALA B C 1
ATOM 1409 O O . ALA B 1 71 ? 2.168 -6.754 -22.062 1 94.06 71 ALA B O 1
ATOM 1410 N N . ARG B 1 72 ? 4.309 -6.648 -21.453 1 93.12 72 ARG B N 1
ATOM 1411 C CA . ARG B 1 72 ? 4.059 -5.988 -20.172 1 93.12 72 ARG B CA 1
ATOM 1412 C C . ARG B 1 72 ? 3.865 -4.488 -20.359 1 93.12 72 ARG B C 1
ATOM 1414 O O . ARG B 1 72 ? 3.277 -3.818 -19.516 1 93.12 72 ARG B O 1
ATOM 1421 N N . ALA B 1 73 ? 4.336 -3.992 -21.406 1 93.62 73 ALA B N 1
ATOM 1422 C CA . ALA B 1 73 ? 4.414 -2.547 -21.609 1 93.62 73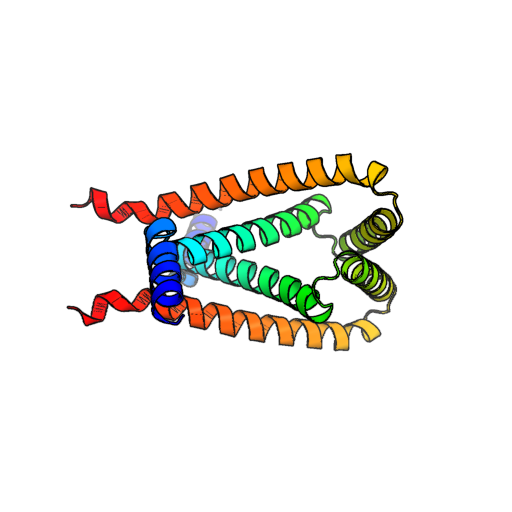 ALA B CA 1
ATOM 1423 C C . ALA B 1 73 ? 3.033 -1.907 -21.531 1 93.62 73 ALA B C 1
ATOM 1425 O O . ALA B 1 73 ? 2.824 -0.962 -20.766 1 93.62 73 ALA B O 1
ATOM 1426 N N . PRO B 1 74 ? 2.041 -2.461 -22.344 1 94.12 74 PRO B N 1
ATOM 1427 C CA . PRO B 1 74 ? 0.712 -1.852 -22.25 1 94.12 74 PRO B CA 1
ATOM 1428 C C . PRO B 1 74 ? 0.113 -1.97 -20.844 1 94.12 74 PRO B C 1
ATOM 1430 O O . PRO B 1 74 ? -0.595 -1.065 -20.391 1 94.12 74 PRO B O 1
ATOM 1433 N N . VAL B 1 75 ? 0.325 -3.041 -20.156 1 93.44 75 VAL B N 1
ATOM 1434 C CA . VAL B 1 75 ? -0.173 -3.242 -18.812 1 93.44 75 VAL B CA 1
ATOM 1435 C C . VAL B 1 75 ? 0.479 -2.234 -17.859 1 93.44 75 VAL B C 1
ATOM 1437 O O . VAL B 1 75 ? -0.2 -1.616 -17.031 1 93.44 75 VAL B O 1
ATOM 1440 N N . ASN B 1 76 ? 1.745 -2.078 -18.016 1 94.19 76 ASN B N 1
ATOM 1441 C CA . ASN B 1 76 ? 2.467 -1.108 -17.188 1 94.19 76 ASN B CA 1
ATOM 1442 C C . ASN B 1 76 ? 1.939 0.308 -17.406 1 94.19 76 ASN B C 1
ATOM 1444 O O . ASN B 1 76 ? 1.775 1.063 -16.438 1 94.19 76 ASN B O 1
ATOM 1448 N N . LEU B 1 77 ? 1.737 0.636 -18.625 1 95.12 77 LEU B N 1
ATOM 1449 C CA . LEU B 1 77 ? 1.227 1.963 -18.953 1 95.12 77 LEU B CA 1
ATOM 1450 C C . LEU B 1 77 ? -0.144 2.188 -18.312 1 95.12 77 LEU B C 1
ATOM 1452 O O . LEU B 1 77 ? -0.412 3.26 -17.766 1 95.12 77 LEU B O 1
ATOM 1456 N N . PHE B 1 78 ? -0.937 1.229 -18.453 1 95.56 78 PHE B N 1
ATOM 1457 C CA . PHE B 1 78 ? -2.271 1.313 -17.859 1 95.56 78 PHE B CA 1
ATOM 1458 C C . PHE B 1 78 ? -2.193 1.469 -16.344 1 95.56 78 PHE B C 1
ATOM 1460 O O . PHE B 1 78 ? -2.848 2.344 -15.773 1 95.56 78 PHE B O 1
ATOM 1467 N N . LEU B 1 79 ? -1.38 0.624 -15.656 1 94.56 79 LEU B N 1
ATOM 1468 C CA . LEU B 1 79 ? -1.223 0.67 -14.203 1 94.56 79 LEU B CA 1
ATOM 1469 C C . LEU B 1 79 ? -0.656 2.016 -13.766 1 94.56 79 LEU B C 1
ATOM 1471 O O . LEU B 1 79 ? -1.092 2.576 -12.758 1 94.56 79 LEU B O 1
ATOM 1475 N N . PHE B 1 80 ? 0.252 2.496 -14.539 1 95.88 80 PHE B N 1
ATOM 1476 C CA . PHE B 1 80 ? 0.865 3.783 -14.242 1 95.88 80 PHE B CA 1
ATOM 1477 C C . PHE B 1 80 ? -0.154 4.91 -14.359 1 95.88 80 PHE B C 1
ATOM 1479 O O . PHE B 1 80 ? -0.207 5.801 -13.516 1 95.88 80 PHE B O 1
ATOM 1486 N N . ALA B 1 81 ? -0.926 4.859 -15.367 1 96.56 81 ALA B N 1
ATOM 1487 C CA . ALA B 1 81 ? -1.948 5.879 -15.578 1 96.56 81 ALA B CA 1
ATOM 1488 C C . ALA B 1 81 ? -2.961 5.887 -14.438 1 96.56 81 ALA B C 1
ATOM 1490 O O . ALA B 1 81 ? -3.32 6.945 -13.922 1 96.56 81 ALA B O 1
ATOM 1491 N N . VAL B 1 82 ? -3.418 4.738 -14.094 1 95.56 82 VAL B N 1
ATOM 1492 C CA . VAL B 1 82 ? -4.371 4.605 -13 1 95.56 82 VAL B CA 1
ATOM 1493 C C . VAL B 1 82 ? -3.754 5.145 -11.711 1 95.56 82 VAL B C 1
ATOM 1495 O O . VAL B 1 82 ? -4.387 5.918 -10.992 1 95.56 82 VAL B O 1
ATOM 1498 N N . TYR B 1 83 ? -2.523 4.793 -11.445 1 96.69 83 TYR B N 1
ATOM 1499 C CA . TYR B 1 83 ? -1.844 5.227 -10.234 1 96.69 83 TYR B CA 1
ATOM 1500 C C . TYR B 1 83 ? -1.672 6.742 -10.219 1 96.69 83 TYR B C 1
ATOM 1502 O O . TYR B 1 83 ? -1.897 7.387 -9.195 1 96.69 83 TYR B O 1
ATOM 1510 N N . LEU B 1 84 ? -1.257 7.285 -11.328 1 97.31 84 LEU B N 1
ATOM 1511 C CA . LEU B 1 84 ? -1.057 8.727 -11.414 1 97.31 84 LEU B CA 1
ATOM 1512 C C . LEU B 1 84 ? -2.365 9.477 -11.18 1 97.31 84 LEU B C 1
ATOM 1514 O O . LEU B 1 84 ? -2.377 10.531 -10.539 1 97.31 84 LEU B O 1
ATOM 1518 N N . THR B 1 85 ? -3.402 8.938 -11.734 1 97.56 85 THR B N 1
ATOM 1519 C CA . THR B 1 85 ? -4.711 9.539 -11.516 1 97.56 85 THR B CA 1
ATOM 1520 C C . THR B 1 85 ? -5.074 9.531 -10.039 1 97.56 85 THR B C 1
ATOM 1522 O O . THR B 1 85 ? -5.492 10.555 -9.484 1 97.56 85 THR B O 1
ATOM 1525 N N . LEU B 1 86 ? -4.879 8.398 -9.398 1 96.81 86 LEU B N 1
ATOM 1526 C CA . LEU B 1 86 ? -5.168 8.281 -7.969 1 96.81 86 LEU B CA 1
ATOM 1527 C C . LEU B 1 86 ? -4.246 9.188 -7.156 1 96.81 86 LEU B C 1
ATOM 1529 O O . LEU B 1 86 ? -4.68 9.805 -6.18 1 96.81 86 LEU B O 1
ATOM 1533 N N . PHE B 1 87 ? -3.035 9.234 -7.559 1 97 87 PHE B N 1
ATOM 1534 C CA . PHE B 1 87 ? -2.082 10.133 -6.918 1 97 87 PHE B CA 1
ATOM 1535 C C . PHE B 1 87 ? -2.578 11.578 -6.973 1 97 87 PHE B C 1
ATOM 1537 O O . PHE B 1 87 ? -2.551 12.289 -5.965 1 97 87 PHE B O 1
ATOM 1544 N N . ALA B 1 88 ? -2.994 11.945 -8.117 1 96.25 88 ALA B N 1
ATOM 1545 C CA . ALA B 1 88 ? -3.494 13.305 -8.305 1 96.25 88 ALA B CA 1
ATOM 1546 C C . ALA B 1 88 ? -4.695 13.578 -7.402 1 96.25 88 ALA B C 1
ATOM 1548 O O . ALA B 1 88 ? -4.797 14.648 -6.793 1 96.25 88 ALA B O 1
ATOM 1549 N N . VAL B 1 89 ? -5.562 12.664 -7.305 1 95.38 89 VAL B N 1
ATOM 1550 C CA . VAL B 1 89 ? -6.758 12.805 -6.48 1 95.38 89 VAL B CA 1
ATOM 1551 C C . VAL B 1 89 ? -6.359 12.953 -5.016 1 95.38 89 VAL B C 1
ATOM 1553 O O . VAL B 1 89 ? -6.852 13.852 -4.324 1 95.38 89 VAL B O 1
ATOM 1556 N N . VAL B 1 90 ? -5.461 12.07 -4.52 1 94.5 90 VAL B N 1
ATOM 1557 C CA . VAL B 1 90 ? -5.004 12.125 -3.133 1 94.5 90 VAL B CA 1
ATOM 1558 C C . VAL B 1 90 ? -4.258 13.43 -2.881 1 94.5 90 VAL B C 1
ATOM 1560 O O . VAL B 1 90 ? -4.453 14.078 -1.85 1 94.5 90 VAL B O 1
ATOM 1563 N N . TRP B 1 91 ? -3.426 13.789 -3.838 1 94 91 TRP B N 1
ATOM 1564 C CA . TRP B 1 91 ? -2.652 15.023 -3.727 1 94 91 TRP B CA 1
ATOM 1565 C C . TRP B 1 91 ? -3.574 16.234 -3.604 1 94 91 TRP B C 1
ATOM 1567 O O . TRP B 1 91 ? -3.375 17.078 -2.732 1 94 91 TRP B O 1
ATOM 1577 N N . LEU B 1 92 ? -4.598 16.312 -4.406 1 91.81 92 LEU B N 1
ATOM 1578 C CA . LEU B 1 92 ? -5.559 17.422 -4.379 1 91.81 92 LEU B CA 1
ATOM 1579 C C . LEU B 1 92 ? -6.332 17.438 -3.066 1 91.81 92 LEU B C 1
ATOM 1581 O O . LEU B 1 92 ? -6.598 18.5 -2.508 1 91.81 92 LEU B O 1
ATOM 1585 N N . SER B 1 93 ? -6.727 16.297 -2.555 1 89.31 93 SER B N 1
ATOM 1586 C CA . SER B 1 93 ? -7.488 16.188 -1.316 1 89.31 93 SER B CA 1
ATOM 1587 C C . SER B 1 93 ? -6.664 16.641 -0.117 1 89.31 93 SER B C 1
ATOM 1589 O O . SER B 1 93 ? -7.207 17.188 0.846 1 89.31 93 SER B O 1
ATOM 1591 N N . ARG B 1 94 ? -5.43 16.406 -0.131 1 86.75 94 ARG B N 1
ATOM 1592 C CA . ARG B 1 94 ? -4.551 16.766 0.981 1 86.75 94 ARG B CA 1
ATOM 1593 C C . ARG B 1 94 ? -4.121 18.219 0.901 1 86.75 94 ARG B C 1
ATOM 1595 O O . ARG B 1 94 ? -3.734 18.812 1.91 1 86.75 94 ARG B O 1
ATOM 1602 N N . ARG B 1 95 ? -3.975 18.734 -0.235 1 82.19 95 ARG B N 1
ATOM 1603 C CA . ARG B 1 95 ? -3.65 20.141 -0.402 1 82.19 95 ARG B CA 1
ATOM 1604 C C . ARG B 1 95 ? -4.734 21.031 0.2 1 82.19 95 ARG B C 1
ATOM 1606 O O . ARG B 1 95 ? -4.438 22.047 0.821 1 82.19 95 ARG B O 1
ATOM 1613 N N . SER B 1 96 ? -5.918 20.75 0.004 1 70.31 96 SER B N 1
ATOM 1614 C CA . SER B 1 96 ? -7.055 21.531 0.477 1 70.31 96 SER B CA 1
ATOM 1615 C C . SER B 1 96 ? -7.098 21.578 2 1 70.31 96 SER B C 1
ATOM 1617 O O . SER B 1 96 ? -7.582 22.547 2.584 1 70.31 96 SER B O 1
ATOM 1619 N N . LYS B 1 97 ? -6.66 20.719 2.629 1 60.5 97 LYS B N 1
ATOM 1620 C CA . LYS B 1 97 ? -6.656 20.703 4.09 1 60.5 97 LYS B CA 1
ATOM 1621 C C . LYS B 1 97 ? -5.625 21.703 4.641 1 60.5 97 LYS B C 1
ATOM 1623 O O . LYS B 1 97 ? -5.773 22.203 5.758 1 60.5 97 LYS B O 1
ATOM 1628 N N . ARG B 1 98 ? -4.711 22.094 3.947 1 58.25 98 ARG B N 1
ATOM 1629 C CA . ARG B 1 98 ? -3.68 23.031 4.383 1 58.25 98 ARG B CA 1
ATOM 1630 C C . ARG B 1 98 ? -4.199 24.469 4.379 1 58.25 98 ARG B C 1
ATOM 1632 O O . ARG B 1 98 ? -3.719 25.312 5.137 1 58.25 98 ARG B O 1
ATOM 1639 N N . LYS B 1 99 ? -5.258 24.734 3.662 1 56 99 LYS B N 1
ATOM 1640 C CA . LYS B 1 99 ? -5.637 26.141 3.502 1 56 99 LYS B CA 1
ATOM 1641 C C . LYS B 1 99 ? -6.582 26.578 4.613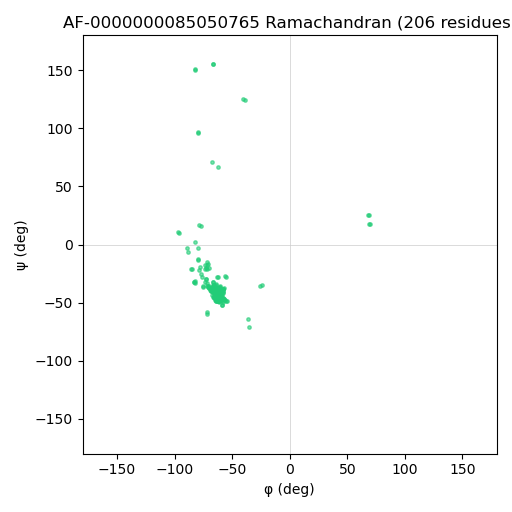 1 56 99 LYS B C 1
ATOM 1643 O O . LYS B 1 99 ? -7.02 27.734 4.641 1 56 99 LYS B O 1
ATOM 1648 N N . PRO B 1 100 ? -7.066 25.922 5.516 1 50.06 100 PRO B N 1
ATOM 1649 C CA . PRO B 1 100 ? -8.117 26.734 6.133 1 50.06 100 PRO B CA 1
ATOM 1650 C C . PRO B 1 100 ? -7.598 28.062 6.652 1 50.06 100 PRO B C 1
ATOM 1652 O O . PRO B 1 100 ? -8.375 29 6.848 1 50.06 100 PRO B O 1
ATOM 1655 N N . ASP B 1 101 ? -6.5 27.969 7.41 1 46.12 101 ASP B N 1
ATOM 1656 C CA . ASP B 1 101 ? -6.363 28.984 8.445 1 46.12 101 ASP B CA 1
ATOM 1657 C C . ASP B 1 101 ? -6.016 30.344 7.832 1 46.12 101 ASP B C 1
ATOM 1659 O O . ASP B 1 101 ? -6.008 31.359 8.531 1 46.12 101 ASP B O 1
ATOM 1663 N N . ALA B 1 102 ? -5.613 30.375 6.645 1 50.03 102 ALA B N 1
ATOM 1664 C CA . ALA B 1 102 ? -5.172 31.719 6.281 1 50.03 102 ALA B CA 1
ATOM 1665 C C . ALA B 1 102 ? -6.367 32.625 6.008 1 50.03 102 ALA B C 1
ATOM 1667 O O . ALA B 1 102 ? -6.203 33.844 5.848 1 50.03 102 ALA B O 1
ATOM 1668 N N . SER B 1 103 ? -7.449 32.031 5.629 1 45.62 103 SER B N 1
ATOM 1669 C CA . SER B 1 103 ? -8.492 33 5.301 1 45.62 103 SER B CA 1
ATOM 1670 C C . SER B 1 103 ? -9.039 33.656 6.559 1 45.62 103 SER B C 1
ATOM 1672 O O . SER B 1 103 ? -9.93 34.5 6.48 1 45.62 103 SER B O 1
ATOM 1674 N N . LEU B 1 104 ? -8.789 33.031 7.672 1 42.91 104 LEU B N 1
ATOM 1675 C CA . LEU B 1 104 ? -9.367 33.719 8.82 1 42.91 104 LEU B CA 1
ATOM 1676 C C . LEU B 1 104 ? -8.453 34.844 9.281 1 42.91 104 LEU B C 1
ATOM 1678 O O . LEU B 1 104 ? -8.695 35.469 10.32 1 42.91 104 LEU B O 1
ATOM 1682 N N . ALA B 1 105 ? -7.328 35.094 8.617 1 37.03 105 ALA B N 1
ATOM 1683 C CA . ALA B 1 105 ? -6.695 36.344 9.016 1 37.03 105 ALA B CA 1
ATOM 1684 C C . ALA B 1 105 ? -7.215 37.5 8.172 1 37.03 105 ALA B C 1
ATOM 1686 O O . ALA B 1 105 ? -7.555 37.312 7 1 37.03 105 ALA B O 1
#